Protein AF-A0A925GQI8-F1 (afdb_monomer_lite)

Structure (mmCIF, N/CA/C/O backbone):
data_AF-A0A925GQI8-F1
#
_entry.id   AF-A0A925GQI8-F1
#
loop_
_atom_site.group_PDB
_atom_site.id
_atom_site.type_symbol
_atom_site.label_atom_id
_atom_site.label_alt_id
_atom_site.label_comp_id
_atom_site.label_asym_id
_atom_site.label_entity_id
_atom_site.label_seq_id
_atom_site.pdbx_PDB_ins_code
_atom_site.Cartn_x
_atom_site.Cartn_y
_atom_site.Cartn_z
_atom_site.occupancy
_atom_site.B_iso_or_equiv
_atom_site.auth_seq_id
_atom_site.auth_comp_id
_atom_site.auth_asym_id
_atom_site.auth_atom_id
_atom_site.pdbx_PDB_model_num
ATOM 1 N N . MET A 1 1 ? -21.740 4.406 16.083 1.00 83.38 1 MET A N 1
ATOM 2 C CA . MET A 1 1 ? -21.095 4.526 17.408 1.00 83.38 1 MET A CA 1
ATOM 3 C C . MET A 1 1 ? -20.143 5.710 17.377 1.00 83.38 1 MET A C 1
ATOM 5 O O . MET A 1 1 ? -19.431 5.859 16.389 1.00 83.38 1 MET A O 1
ATOM 9 N N . LEU A 1 2 ? -20.173 6.549 18.413 1.00 87.56 2 LEU A N 1
ATOM 10 C CA . LEU A 1 2 ? -19.336 7.740 18.549 1.00 87.56 2 LEU A CA 1
ATOM 11 C C . LEU A 1 2 ? -18.569 7.649 19.869 1.00 87.56 2 LEU A C 1
ATOM 13 O O . LEU A 1 2 ? -19.190 7.452 20.911 1.00 87.56 2 LEU A O 1
ATOM 17 N N . PHE A 1 3 ? -17.252 7.814 19.810 1.00 85.88 3 PHE A N 1
ATOM 18 C CA . PHE A 1 3 ? -16.444 8.183 20.968 1.00 85.88 3 PHE A CA 1
ATOM 19 C C . PHE A 1 3 ? -15.958 9.610 20.754 1.00 85.88 3 PHE A C 1
ATOM 21 O O . PHE A 1 3 ? -15.424 9.924 19.688 1.00 85.88 3 PHE A O 1
ATOM 28 N N . ASP A 1 4 ? -16.166 10.457 21.752 1.00 91.75 4 ASP A N 1
ATOM 29 C CA . ASP A 1 4 ? -15.726 11.845 21.745 1.00 91.75 4 ASP A CA 1
ATOM 30 C C . ASP A 1 4 ? -14.926 12.110 23.016 1.00 91.75 4 ASP A C 1
ATOM 32 O O . ASP A 1 4 ? -15.410 11.845 24.119 1.00 91.75 4 ASP A O 1
ATOM 36 N N . SER A 1 5 ? -13.700 12.606 22.846 1.00 91.31 5 SER A N 1
ATOM 37 C CA . SER A 1 5 ? -12.832 13.046 23.938 1.00 91.31 5 SER A CA 1
ATOM 38 C C . SER A 1 5 ? -12.616 11.966 25.008 1.00 91.31 5 SER A C 1
ATOM 40 O O . SER A 1 5 ? -12.563 12.253 26.204 1.00 91.31 5 SER A O 1
ATOM 42 N N . ALA A 1 6 ? -12.507 10.703 24.578 1.00 89.44 6 ALA A N 1
ATOM 43 C CA . ALA A 1 6 ? -12.466 9.541 25.459 1.00 89.44 6 ALA A CA 1
ATOM 44 C C . ALA A 1 6 ? -11.201 8.696 25.257 1.00 89.44 6 ALA A C 1
ATOM 46 O O . ALA A 1 6 ? -10.782 8.425 24.132 1.00 89.44 6 ALA A O 1
ATOM 47 N N . ALA A 1 7 ? -10.634 8.204 26.359 1.00 93.12 7 ALA A N 1
ATOM 48 C CA . ALA A 1 7 ? -9.623 7.152 26.353 1.00 93.12 7 ALA A CA 1
ATOM 49 C C . ALA A 1 7 ? -10.237 5.878 26.943 1.00 93.12 7 ALA A C 1
ATOM 51 O O . ALA A 1 7 ? -10.510 5.810 28.141 1.00 93.12 7 ALA A O 1
ATOM 52 N N . VAL A 1 8 ? -10.487 4.881 26.097 1.00 93.69 8 VAL A N 1
ATOM 53 C CA . VAL A 1 8 ? -11.174 3.644 26.474 1.00 93.69 8 VAL A CA 1
ATOM 54 C C . VAL A 1 8 ? -10.265 2.452 26.220 1.00 93.69 8 VAL A C 1
ATOM 56 O O . VAL A 1 8 ? -9.826 2.215 25.095 1.00 93.69 8 VAL A O 1
ATOM 59 N N . ASN A 1 9 ? -10.013 1.682 27.277 1.00 95.50 9 ASN A N 1
ATOM 60 C CA . ASN A 1 9 ? -9.225 0.458 27.228 1.00 95.50 9 ASN A CA 1
ATOM 61 C C . ASN A 1 9 ? -10.121 -0.719 27.608 1.00 95.50 9 ASN A C 1
ATOM 63 O O . ASN A 1 9 ? -10.596 -0.808 28.740 1.00 95.50 9 ASN A O 1
ATOM 67 N N . PHE A 1 10 ? -10.354 -1.616 26.661 1.00 96.12 10 PHE A N 1
ATOM 68 C CA . PHE A 1 10 ? -11.130 -2.827 26.875 1.00 96.12 10 PHE A CA 1
ATOM 69 C C . PHE A 1 10 ? -10.210 -3.966 27.316 1.00 96.12 10 PHE A C 1
ATOM 71 O O . PHE A 1 10 ? -9.129 -4.154 26.761 1.00 96.12 10 PHE A O 1
ATOM 78 N N . SER A 1 11 ? -10.648 -4.750 28.303 1.00 95.88 11 SER A N 1
ATOM 79 C CA . SER A 1 11 ? -9.926 -5.946 28.761 1.00 95.88 11 SER A CA 1
ATOM 80 C C . SER A 1 11 ? -10.117 -7.152 27.836 1.00 95.88 11 SER A C 1
ATOM 82 O O . SER A 1 11 ? -9.293 -8.062 27.839 1.00 95.88 11 SER A O 1
ATOM 84 N N . GLY A 1 12 ? -11.189 -7.159 27.038 1.00 96.56 12 GLY A N 1
ATOM 85 C CA . GLY A 1 12 ? -11.525 -8.215 26.084 1.00 96.56 12 GLY A CA 1
ATOM 86 C C . GLY A 1 12 ? -11.674 -7.702 24.647 1.00 96.56 12 GLY A C 1
ATOM 87 O O . GLY A 1 12 ? -11.570 -6.496 24.411 1.00 96.56 12 GLY A O 1
ATOM 88 N N . PRO A 1 13 ? -11.911 -8.606 23.677 1.00 96.88 13 PRO A N 1
ATOM 89 C CA . PRO A 1 13 ? -12.117 -8.241 22.279 1.00 96.88 13 PRO A CA 1
ATOM 90 C C . PRO A 1 13 ? -13.266 -7.249 22.094 1.00 96.88 13 PRO A C 1
ATOM 92 O O . PRO A 1 13 ? -14.310 -7.364 22.736 1.00 96.88 13 PRO A O 1
ATOM 95 N N . VAL A 1 14 ? -13.093 -6.320 21.157 1.00 96.38 14 VAL A N 1
ATOM 96 C CA . VAL A 1 14 ? -14.133 -5.371 20.752 1.00 96.38 14 VAL A CA 1
ATOM 97 C C . VAL A 1 14 ? -14.587 -5.694 19.342 1.00 96.38 14 VAL A C 1
ATOM 99 O O . VAL A 1 14 ? -13.777 -5.790 18.420 1.00 96.38 14 VAL A O 1
ATOM 102 N N . ASN A 1 15 ? -15.901 -5.821 19.178 1.00 94.38 15 ASN A N 1
ATOM 103 C CA . ASN A 1 15 ? -16.545 -6.002 17.888 1.00 94.38 15 ASN A CA 1
ATOM 104 C C . ASN A 1 15 ? -17.626 -4.931 17.708 1.00 94.38 15 ASN A C 1
ATOM 106 O O . ASN A 1 15 ? -18.625 -4.915 18.426 1.00 94.38 15 ASN A O 1
ATOM 110 N N . ILE A 1 16 ? -17.402 -4.017 16.770 1.00 91.19 16 ILE A N 1
ATOM 111 C CA . ILE A 1 16 ? -18.326 -2.941 16.417 1.00 91.19 16 ILE A CA 1
ATOM 112 C C . ILE A 1 16 ? -19.040 -3.368 15.145 1.00 91.19 16 ILE A C 1
ATOM 114 O O . ILE A 1 16 ? -18.407 -3.468 14.099 1.00 91.19 16 ILE A O 1
ATOM 118 N N . GLN A 1 17 ? -20.349 -3.607 15.229 1.00 91.06 17 GLN A N 1
ATOM 119 C CA . GLN A 1 17 ? -21.132 -4.102 14.098 1.00 91.06 17 GLN A CA 1
ATOM 120 C C . GLN A 1 17 ? -22.287 -3.171 13.740 1.00 91.06 17 GLN A C 1
ATOM 122 O O . GLN A 1 17 ? -22.971 -2.640 14.616 1.00 91.06 17 GLN A O 1
ATOM 127 N N . SER A 1 18 ? -22.540 -2.999 12.443 1.00 86.19 18 SER A N 1
ATOM 128 C CA . SER A 1 18 ? -23.729 -2.310 11.937 1.00 86.19 18 SER A CA 1
ATOM 129 C C . SER A 1 18 ? -24.169 -2.874 10.586 1.00 86.19 18 SER A C 1
ATOM 131 O O . SER A 1 18 ? -23.341 -3.297 9.785 1.00 86.19 18 SER A O 1
ATOM 133 N N . ARG A 1 19 ? -25.485 -2.888 10.327 1.00 72.62 19 ARG A N 1
ATOM 134 C CA . ARG A 1 19 ? -26.080 -3.561 9.156 1.00 72.62 19 ARG A CA 1
ATOM 135 C C . ARG A 1 19 ? -26.417 -2.639 7.975 1.00 72.62 19 ARG A C 1
ATOM 137 O O . ARG A 1 19 ? -26.424 -3.116 6.849 1.00 72.62 19 ARG A O 1
ATOM 144 N N . ALA A 1 20 ? -26.698 -1.352 8.189 1.00 76.94 20 ALA A N 1
ATOM 145 C CA . ALA A 1 20 ? -27.009 -0.391 7.121 1.00 76.94 20 ALA A CA 1
ATOM 146 C C . ALA A 1 20 ? -26.647 1.032 7.563 1.00 76.94 20 ALA A C 1
ATOM 148 O O . ALA A 1 20 ? -26.994 1.411 8.682 1.00 76.94 20 ALA A O 1
ATOM 149 N N . ARG A 1 21 ? -25.967 1.806 6.699 1.00 80.62 21 ARG A N 1
ATOM 150 C CA . ARG A 1 21 ? -25.531 3.193 6.970 1.00 80.62 21 ARG A CA 1
ATOM 151 C C . ARG A 1 21 ? -24.809 3.351 8.312 1.00 80.62 21 ARG A C 1
ATOM 153 O O . ARG A 1 21 ? -25.016 4.313 9.052 1.00 80.62 21 ARG A O 1
ATOM 160 N N . GLY A 1 22 ? -24.008 2.348 8.664 1.00 83.06 22 GLY A N 1
ATOM 161 C CA . GLY A 1 22 ? -23.292 2.324 9.926 1.00 83.06 22 GLY A CA 1
ATOM 162 C C . GLY A 1 22 ? -22.196 3.376 9.927 1.00 83.06 22 GLY A C 1
ATOM 163 O O . GLY A 1 22 ? -21.349 3.375 9.042 1.00 83.06 22 GLY A O 1
ATOM 164 N N . ALA A 1 23 ? -22.187 4.242 10.935 1.00 90.06 23 ALA A N 1
ATOM 165 C CA . ALA A 1 23 ? -21.082 5.162 11.165 1.00 90.06 23 ALA A CA 1
ATOM 166 C C . ALA A 1 23 ? -20.312 4.766 12.428 1.00 90.06 23 ALA A C 1
ATOM 168 O O . ALA A 1 23 ? -20.906 4.581 13.499 1.00 90.06 23 ALA A O 1
ATOM 169 N N . PHE A 1 24 ? -18.991 4.679 12.321 1.00 92.88 24 PHE A N 1
ATOM 170 C CA . PHE A 1 24 ? -18.080 4.566 13.451 1.00 92.88 24 PHE A CA 1
ATOM 171 C C . PHE A 1 24 ? -17.133 5.763 13.463 1.00 92.88 24 PHE A C 1
ATOM 173 O O . PHE A 1 24 ? -16.302 5.927 12.571 1.00 92.88 24 PHE A O 1
ATOM 180 N N . LYS A 1 25 ? -17.291 6.625 14.469 1.00 94.62 25 LYS A N 1
ATOM 181 C CA . LYS A 1 25 ? -16.548 7.880 14.568 1.00 94.62 25 LYS A CA 1
ATOM 182 C C . LYS A 1 25 ? -15.763 7.917 15.869 1.00 94.62 25 LYS A C 1
ATOM 184 O O . LYS A 1 25 ? -16.326 7.684 16.940 1.00 94.62 25 LYS A O 1
ATOM 189 N N . LEU A 1 26 ? -14.477 8.222 15.756 1.00 94.50 26 LEU A N 1
ATOM 190 C CA . LEU A 1 26 ? -13.609 8.556 16.875 1.00 94.50 26 LEU A CA 1
ATOM 191 C C . LEU A 1 26 ? -13.200 10.016 16.714 1.00 94.50 26 LEU A C 1
ATOM 193 O O . LEU A 1 26 ? -12.587 10.383 15.711 1.00 94.50 26 LEU A O 1
ATOM 197 N N . LEU A 1 27 ? -13.582 10.839 17.683 1.00 95.00 27 LEU A N 1
ATOM 198 C CA . LEU A 1 27 ? -13.242 12.253 17.738 1.00 95.00 27 LEU A CA 1
ATOM 199 C C . LEU A 1 27 ? -12.394 12.461 18.985 1.00 95.00 27 LEU A C 1
ATOM 201 O O . LEU A 1 27 ? -12.862 12.186 20.090 1.00 95.00 27 LEU A O 1
ATOM 205 N N . LYS A 1 28 ? -11.137 12.884 18.826 1.00 95.06 28 LYS A N 1
ATOM 206 C CA . LYS A 1 28 ? -10.224 13.143 19.952 1.00 95.06 28 LYS A CA 1
ATOM 207 C C . LYS A 1 28 ? -10.197 11.993 20.954 1.00 95.06 28 LYS A C 1
ATOM 209 O O . LYS A 1 28 ? -10.304 12.189 22.157 1.00 95.06 28 LYS A O 1
ATOM 214 N N . SER A 1 29 ? -10.147 10.771 20.440 1.00 95.88 29 SER A N 1
ATOM 215 C CA . SER A 1 29 ? -10.334 9.563 21.242 1.00 95.88 29 SER A CA 1
ATOM 216 C C . SER A 1 29 ? -9.252 8.521 20.999 1.00 95.88 29 SER A C 1
ATOM 218 O O . SER A 1 29 ? -8.805 8.330 19.865 1.00 95.88 29 SER A O 1
ATOM 220 N N . LEU A 1 30 ? -8.899 7.804 22.064 1.00 95.69 30 LEU A N 1
ATOM 221 C CA . LEU A 1 30 ? -8.071 6.605 22.053 1.00 95.69 30 LEU A CA 1
ATOM 222 C C . LEU A 1 30 ? -8.946 5.402 22.406 1.00 95.69 30 LEU A C 1
ATOM 224 O O . LEU A 1 30 ? -9.507 5.342 23.496 1.00 95.69 30 LEU A O 1
ATOM 228 N N . VAL A 1 31 ? -9.019 4.423 21.510 1.00 96.25 31 VAL A N 1
ATOM 229 C CA . VAL A 1 31 ? -9.674 3.139 21.775 1.00 96.25 31 VAL A CA 1
ATOM 230 C C . VAL A 1 31 ? -8.643 2.028 21.661 1.00 96.25 31 VAL A C 1
ATOM 232 O O . VAL A 1 31 ? -7.977 1.897 20.632 1.00 96.25 31 VAL A O 1
ATOM 235 N N . SER A 1 32 ? -8.512 1.215 22.709 1.00 96.81 32 SER A N 1
ATOM 236 C CA . SER A 1 32 ? -7.644 0.041 22.694 1.00 96.81 32 SER A CA 1
ATOM 237 C C . SER A 1 32 ? -8.347 -1.214 23.204 1.00 96.81 32 SER A C 1
ATOM 239 O O . SER A 1 32 ? -9.135 -1.162 24.146 1.00 96.81 32 SER A O 1
ATOM 241 N N . ALA A 1 33 ? -8.063 -2.347 22.568 1.00 97.56 33 ALA A N 1
ATOM 242 C CA . ALA A 1 33 ? -8.507 -3.672 22.993 1.00 97.56 33 ALA A CA 1
ATOM 243 C C . ALA A 1 33 ? -7.478 -4.728 22.551 1.00 97.56 33 ALA A C 1
ATOM 245 O O . ALA A 1 33 ? -6.697 -4.451 21.639 1.00 97.56 33 ALA A O 1
ATOM 246 N N . PRO A 1 34 ? -7.469 -5.949 23.118 1.00 97.75 34 PRO A N 1
ATOM 247 C CA . PRO A 1 34 ? -6.626 -7.044 22.632 1.00 97.75 34 PRO A CA 1
ATOM 248 C C . PRO A 1 34 ? -6.808 -7.317 21.134 1.00 97.75 34 PRO A C 1
ATOM 250 O O . PRO A 1 34 ? -5.825 -7.457 20.407 1.00 97.75 34 PRO A O 1
ATOM 253 N N . VAL A 1 35 ? -8.063 -7.328 20.678 1.00 97.69 35 VAL A N 1
ATOM 254 C CA . VAL A 1 35 ? -8.478 -7.503 19.281 1.00 97.69 35 VAL A CA 1
ATOM 255 C C . VAL A 1 35 ? -9.578 -6.493 18.983 1.00 97.69 35 VAL A C 1
ATOM 257 O O . VAL A 1 35 ? -10.495 -6.330 19.792 1.00 97.69 35 VAL A O 1
ATOM 260 N N . CYS A 1 36 ? -9.508 -5.856 17.817 1.00 97.31 36 CYS A N 1
ATOM 261 C CA . CYS A 1 36 ? -10.490 -4.875 17.371 1.00 97.31 36 CYS A CA 1
ATOM 262 C C . CYS A 1 36 ? -11.064 -5.300 16.019 1.00 97.31 36 CYS A C 1
ATOM 264 O O . CYS A 1 36 ? -10.328 -5.470 15.049 1.00 97.31 36 CYS A O 1
ATOM 266 N N . THR A 1 37 ? -12.383 -5.446 15.944 1.00 96.50 37 THR A N 1
ATOM 267 C CA . THR A 1 37 ? -13.106 -5.670 14.688 1.00 96.50 37 THR A CA 1
ATOM 268 C C . THR A 1 37 ? -14.149 -4.578 14.501 1.00 96.50 37 THR A C 1
ATOM 270 O O . THR A 1 37 ? -14.924 -4.292 15.412 1.00 96.50 37 THR A O 1
ATOM 273 N N . VAL A 1 38 ? -14.166 -3.968 13.321 1.00 95.06 38 VAL A N 1
ATOM 274 C CA . VAL A 1 38 ? -15.184 -3.013 12.882 1.00 95.06 38 VAL A CA 1
ATOM 275 C C . VAL A 1 38 ? -15.826 -3.585 11.624 1.00 95.06 38 VAL A C 1
ATOM 277 O O . VAL A 1 38 ? -15.195 -3.619 10.575 1.00 95.06 38 VAL A O 1
ATOM 280 N N . ASP A 1 39 ? -17.061 -4.061 11.730 1.00 94.06 39 ASP A N 1
ATOM 281 C CA . ASP A 1 39 ? -17.824 -4.648 10.629 1.00 94.06 39 ASP A CA 1
ATOM 282 C C . ASP A 1 39 ? -19.068 -3.792 10.338 1.00 94.06 39 ASP A C 1
ATOM 284 O O . ASP A 1 39 ? -20.083 -3.843 11.035 1.00 94.06 39 ASP A O 1
ATOM 288 N N . LEU A 1 40 ? -18.969 -2.960 9.306 1.00 92.12 40 LEU A N 1
ATOM 289 C CA . LEU A 1 40 ? -20.024 -2.075 8.824 1.00 92.12 40 LEU A CA 1
ATOM 290 C C . LEU A 1 40 ? -20.415 -2.489 7.398 1.00 92.12 40 LEU A C 1
ATOM 292 O O . LEU A 1 40 ? -20.316 -1.701 6.463 1.00 92.12 40 LEU A O 1
ATOM 296 N N . ARG A 1 41 ? -20.836 -3.741 7.191 1.00 82.75 41 ARG A N 1
ATOM 297 C CA . ARG A 1 41 ? -21.207 -4.287 5.861 1.00 82.75 41 ARG A CA 1
ATOM 298 C C . ARG A 1 41 ? -22.487 -3.711 5.228 1.00 82.75 41 ARG A C 1
ATOM 300 O O . ARG A 1 41 ? -23.019 -4.277 4.279 1.00 82.75 41 ARG A O 1
ATOM 307 N N . GLY A 1 42 ? -22.984 -2.581 5.718 1.00 80.38 42 GLY A N 1
ATOM 308 C CA . GLY A 1 42 ? -24.131 -1.882 5.145 1.00 80.38 42 GLY A CA 1
ATOM 309 C C . GLY A 1 42 ? -23.761 -0.906 4.029 1.00 80.38 42 GLY A C 1
ATOM 310 O O . GLY A 1 42 ? -22.651 -0.374 4.020 1.00 80.38 42 GLY A O 1
ATOM 311 N N . ALA A 1 43 ? -24.716 -0.599 3.146 1.00 84.69 43 ALA A N 1
ATOM 312 C CA . ALA A 1 43 ? -24.565 0.488 2.178 1.00 84.69 43 ALA A CA 1
ATOM 313 C C . ALA A 1 43 ? -24.400 1.843 2.893 1.00 84.69 43 ALA A C 1
ATOM 315 O O . ALA A 1 43 ? -25.115 2.113 3.869 1.00 84.69 43 ALA A O 1
ATOM 316 N N . GLY A 1 44 ? -23.489 2.688 2.406 1.00 86.31 44 GLY A N 1
ATOM 317 C CA . GLY A 1 44 ? -23.254 4.037 2.933 1.00 86.31 44 GLY A CA 1
ATOM 318 C C . GLY A 1 44 ? -22.549 4.054 4.290 1.00 86.31 44 GLY A C 1
ATOM 319 O O . GLY A 1 44 ? -22.903 4.857 5.153 1.00 86.31 44 GLY A O 1
ATOM 320 N N . SER A 1 45 ? -21.629 3.119 4.525 1.00 90.69 45 SER A N 1
ATOM 321 C CA . SER A 1 45 ? -20.921 3.017 5.805 1.00 90.69 45 SER A CA 1
ATOM 322 C C . SER A 1 45 ? -19.771 4.016 5.914 1.00 90.69 45 SER A C 1
ATOM 324 O O . SER A 1 45 ? -19.051 4.263 4.952 1.00 90.69 45 SER A O 1
ATOM 326 N N . GLU A 1 46 ? -19.574 4.577 7.103 1.00 92.75 46 GLU A N 1
ATOM 327 C CA . GLU A 1 46 ? -18.591 5.633 7.348 1.00 92.75 46 GLU A CA 1
ATOM 328 C C . GLU A 1 46 ? -17.687 5.276 8.531 1.00 92.75 46 GLU A C 1
ATOM 330 O O . GLU A 1 46 ? -18.161 4.978 9.630 1.00 92.75 46 GLU A O 1
ATOM 335 N N . ILE A 1 47 ? -16.378 5.378 8.324 1.00 93.44 47 ILE A N 1
ATOM 336 C CA . ILE A 1 47 ? -15.383 5.445 9.391 1.00 93.44 47 ILE A CA 1
ATOM 337 C C . ILE A 1 47 ? -14.693 6.800 9.330 1.00 93.44 47 ILE A C 1
ATOM 339 O O . ILE A 1 47 ? -14.188 7.196 8.280 1.00 93.44 47 ILE A O 1
ATOM 343 N N . LEU A 1 48 ? -14.649 7.481 10.473 1.00 94.50 48 LEU A N 1
ATOM 344 C CA . LEU A 1 48 ? -13.955 8.754 10.629 1.00 94.50 48 LEU A CA 1
ATOM 345 C C . LEU A 1 48 ? -13.129 8.755 11.910 1.00 94.50 48 LEU A C 1
ATOM 347 O O . LEU A 1 48 ? -13.691 8.659 13.004 1.00 94.50 48 LEU A O 1
ATOM 351 N N . PHE A 1 49 ? -11.819 8.949 11.776 1.00 94.12 49 PHE A N 1
ATOM 352 C CA . PHE A 1 49 ? -10.908 9.208 12.889 1.00 94.12 49 PHE A CA 1
ATOM 353 C C . PHE A 1 49 ? -10.363 10.633 12.792 1.00 94.12 49 PHE A C 1
ATOM 355 O O . PHE A 1 49 ? -9.497 10.942 11.967 1.00 94.12 49 PHE A O 1
ATOM 362 N N . ALA A 1 50 ? -10.869 11.505 13.659 1.00 92.62 50 ALA A N 1
ATOM 363 C CA . ALA A 1 50 ? -10.418 12.881 13.783 1.00 92.62 50 ALA A CA 1
ATOM 364 C C . ALA A 1 50 ? -9.610 13.028 15.074 1.00 92.62 50 ALA A C 1
ATOM 366 O O . ALA A 1 50 ? -10.181 12.998 16.160 1.00 92.62 50 ALA A O 1
ATOM 367 N N . GLU A 1 51 ? -8.289 13.191 14.949 1.00 93.81 51 GLU A N 1
ATOM 368 C CA . GLU A 1 51 ? -7.373 13.275 16.099 1.00 93.81 51 GLU A CA 1
ATOM 369 C C . GLU A 1 51 ? -7.509 12.053 17.020 1.00 93.81 51 GLU A C 1
ATOM 371 O O . GLU A 1 51 ? -7.730 12.161 18.221 1.00 93.81 51 GLU A O 1
ATOM 376 N N . SER A 1 52 ? -7.443 10.862 16.432 1.00 96.00 52 SER A N 1
ATOM 377 C CA . SER A 1 52 ? -7.830 9.626 17.099 1.00 96.00 52 SER A CA 1
ATOM 378 C C . SER A 1 52 ? -6.873 8.475 16.841 1.00 96.00 52 SER A C 1
ATOM 380 O O . SER A 1 52 ? -6.162 8.439 15.838 1.00 96.00 52 SER A O 1
ATOM 382 N N . THR A 1 53 ? -6.890 7.513 17.762 1.00 96.38 53 THR A N 1
ATOM 383 C CA . THR A 1 53 ? -6.123 6.272 17.661 1.00 96.38 53 THR A CA 1
ATOM 384 C C . THR A 1 53 ? -7.016 5.077 17.962 1.00 96.38 53 THR A C 1
ATOM 386 O O . THR A 1 53 ? -7.676 5.033 19.001 1.00 96.38 53 THR A O 1
ATOM 389 N N . LEU A 1 54 ? -6.977 4.075 17.085 1.00 96.69 54 LEU A N 1
ATOM 390 C CA . LEU A 1 54 ? -7.546 2.752 17.328 1.00 96.69 54 LEU A CA 1
ATOM 391 C C . LEU A 1 54 ? -6.422 1.711 17.365 1.00 96.69 54 LEU A C 1
ATOM 393 O O . LEU A 1 54 ? -5.621 1.604 16.433 1.00 96.69 54 LEU A O 1
ATOM 397 N N . ARG A 1 55 ? -6.358 0.943 18.456 1.00 96.94 55 ARG A N 1
ATOM 398 C CA . ARG A 1 55 ? -5.266 0.002 18.726 1.00 96.94 55 ARG A CA 1
ATOM 399 C C . ARG A 1 55 ? -5.770 -1.403 19.052 1.00 96.94 55 ARG A C 1
ATOM 401 O O . ARG A 1 55 ? -6.560 -1.570 19.976 1.00 96.94 55 ARG A O 1
ATOM 408 N N . ALA A 1 56 ? -5.231 -2.403 18.359 1.00 97.69 56 ALA A N 1
ATOM 409 C CA . ALA A 1 56 ? -5.286 -3.807 18.758 1.00 97.69 56 ALA A CA 1
ATOM 410 C C . ALA A 1 56 ? -3.966 -4.190 19.452 1.00 97.69 56 ALA A C 1
ATOM 412 O O . ALA A 1 56 ? -2.905 -4.159 18.828 1.00 97.69 56 ALA A O 1
ATOM 413 N N . THR A 1 57 ? -4.005 -4.496 20.751 1.00 97.25 57 THR A N 1
ATOM 414 C CA . THR A 1 57 ? -2.798 -4.646 21.587 1.00 97.25 57 THR A CA 1
ATOM 415 C C . THR A 1 57 ? -2.185 -6.044 21.562 1.00 97.25 57 THR A C 1
ATOM 417 O O . THR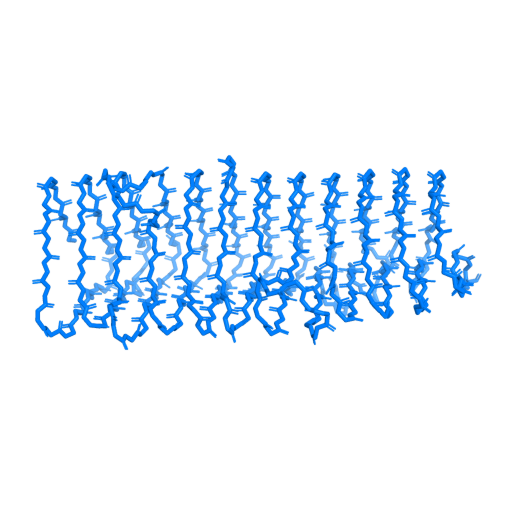 A 1 57 ? -0.989 -6.169 21.821 1.00 97.25 57 THR A O 1
ATOM 420 N N . ALA A 1 58 ? -2.950 -7.084 21.224 1.00 95.44 58 ALA A N 1
ATOM 421 C CA . ALA A 1 58 ? -2.484 -8.476 21.259 1.00 95.44 58 ALA A CA 1
ATOM 422 C C . ALA A 1 58 ? -2.789 -9.276 19.982 1.00 95.44 58 ALA A C 1
ATOM 424 O O . ALA A 1 58 ? -2.269 -10.374 19.814 1.00 95.44 58 ALA A O 1
ATOM 425 N N . GLY A 1 59 ? -3.614 -8.746 19.080 1.00 96.06 59 GLY A N 1
ATOM 426 C CA . GLY A 1 59 ? -4.027 -9.440 17.866 1.00 96.06 59 GLY A CA 1
ATOM 427 C C . GLY A 1 59 ? -4.357 -8.483 16.722 1.00 96.06 59 GLY A C 1
ATOM 428 O O . GLY A 1 59 ? -3.768 -7.397 16.640 1.00 96.06 59 GLY A O 1
ATOM 429 N N . PRO A 1 60 ? -5.253 -8.886 15.805 1.00 97.56 60 PRO A N 1
ATOM 430 C CA . PRO A 1 60 ? -5.506 -8.122 14.598 1.00 97.56 60 PRO A CA 1
ATOM 431 C C . PRO A 1 60 ? -6.414 -6.913 14.837 1.00 97.56 60 PRO A C 1
ATOM 433 O O . PRO A 1 60 ? -7.240 -6.878 15.756 1.00 97.56 60 PRO A O 1
ATOM 436 N N . LEU A 1 61 ? -6.281 -5.945 13.931 1.00 98.19 61 LEU A N 1
ATOM 437 C CA . LEU A 1 61 ? -7.272 -4.908 13.682 1.00 98.19 61 LEU A CA 1
ATOM 438 C C . LEU A 1 61 ? -7.921 -5.183 12.323 1.00 98.19 61 LEU A C 1
ATOM 440 O O . LEU A 1 61 ? -7.255 -5.105 11.289 1.00 98.19 61 LEU A O 1
ATOM 444 N N . ALA A 1 62 ? -9.210 -5.502 12.323 1.00 97.19 62 ALA A N 1
ATOM 445 C CA . ALA A 1 62 ? -9.960 -5.789 11.108 1.00 97.19 62 ALA A CA 1
ATOM 446 C C . ALA A 1 62 ? -11.066 -4.758 10.892 1.00 97.19 62 ALA A C 1
ATOM 448 O O . ALA A 1 62 ? -11.870 -4.496 11.785 1.00 97.19 62 ALA A O 1
ATOM 449 N N . VAL A 1 63 ? -11.112 -4.195 9.691 1.00 95.62 63 VAL A N 1
ATOM 450 C CA . VAL A 1 63 ? -12.147 -3.271 9.237 1.00 95.62 63 VAL A CA 1
ATOM 451 C C . VAL A 1 63 ? -12.796 -3.871 7.996 1.00 95.62 63 VAL A C 1
ATOM 453 O O . VAL A 1 63 ? -12.129 -4.078 6.988 1.00 95.62 63 VAL A O 1
ATOM 456 N N . ALA A 1 64 ? -14.091 -4.148 8.063 1.00 94.06 64 ALA A N 1
ATOM 457 C CA . ALA A 1 64 ? -14.902 -4.592 6.940 1.00 94.06 64 ALA A CA 1
ATOM 458 C C . ALA A 1 64 ? -16.005 -3.565 6.693 1.00 94.06 64 ALA A C 1
ATOM 460 O O . ALA A 1 64 ? -16.790 -3.254 7.587 1.00 94.06 64 ALA A O 1
ATOM 461 N N . LEU A 1 65 ? -16.056 -3.031 5.481 1.00 92.62 65 LEU A N 1
ATOM 462 C CA . LEU A 1 65 ? -17.011 -2.019 5.058 1.00 92.62 65 LEU A CA 1
ATOM 463 C C . LEU A 1 65 ? -17.872 -2.566 3.920 1.00 92.62 65 LEU A C 1
ATOM 465 O O . LEU A 1 65 ? -17.396 -3.333 3.084 1.00 92.62 65 LEU A O 1
ATOM 469 N N . GLY A 1 66 ? -19.145 -2.183 3.909 1.00 89.50 66 GLY A N 1
ATOM 470 C CA . GLY A 1 66 ? -20.081 -2.531 2.844 1.00 89.50 66 GLY A CA 1
ATOM 471 C C . GLY A 1 66 ? -19.866 -1.708 1.576 1.00 89.50 66 GLY A C 1
ATOM 472 O O . GLY A 1 66 ? -18.787 -1.170 1.323 1.00 89.50 66 GLY A O 1
ATOM 473 N N . ASP A 1 67 ? -20.925 -1.602 0.782 1.00 90.19 67 ASP A N 1
ATOM 474 C CA . ASP A 1 67 ? -20.933 -0.788 -0.430 1.00 90.19 67 ASP A CA 1
ATOM 475 C C . ASP A 1 67 ? -21.001 0.709 -0.104 1.00 90.19 67 ASP A C 1
ATOM 477 O O . ASP A 1 67 ? -21.571 1.115 0.911 1.00 90.19 67 ASP A O 1
ATOM 481 N N . GLU A 1 68 ? -20.466 1.548 -0.995 1.00 91.31 68 GLU A N 1
ATOM 482 C CA . GLU A 1 68 ? -20.515 3.015 -0.860 1.00 91.31 68 GLU A CA 1
ATOM 483 C C . GLU A 1 68 ? -19.894 3.501 0.453 1.00 91.31 68 GLU A C 1
ATOM 485 O O . GLU A 1 68 ? -20.420 4.369 1.148 1.00 91.31 68 GLU A O 1
ATOM 490 N N . ALA A 1 69 ? -18.764 2.895 0.801 1.00 91.94 69 ALA A N 1
ATOM 491 C CA . ALA A 1 69 ? -18.080 3.118 2.051 1.00 91.94 69 ALA A CA 1
ATOM 492 C C . ALA A 1 69 ? -17.091 4.285 1.992 1.00 91.94 69 ALA A C 1
ATOM 494 O O . ALA A 1 69 ? -16.384 4.497 1.002 1.00 91.94 69 ALA A O 1
ATOM 495 N N . LYS A 1 70 ? -16.994 4.994 3.116 1.00 93.81 70 LYS A N 1
ATOM 496 C CA . LYS A 1 70 ? -16.056 6.089 3.345 1.00 93.81 70 LYS A CA 1
ATOM 497 C C . LYS A 1 70 ? -15.151 5.778 4.537 1.00 93.81 70 LYS A C 1
ATOM 499 O O . LYS A 1 70 ? -15.640 5.379 5.593 1.00 93.81 70 LYS A O 1
ATOM 504 N N . PHE A 1 71 ? -13.846 5.979 4.382 1.00 94.50 71 PHE A N 1
ATOM 505 C CA . PHE A 1 71 ? -12.843 5.707 5.415 1.00 94.50 71 PHE A CA 1
ATOM 506 C C . PHE A 1 71 ? -11.823 6.846 5.510 1.00 94.50 71 PHE A C 1
ATOM 508 O O . PHE A 1 71 ? -10.932 6.970 4.673 1.00 94.50 71 PHE A O 1
ATOM 515 N N . GLU A 1 72 ? -11.942 7.692 6.528 1.00 95.69 72 GLU A N 1
ATOM 516 C CA . GLU A 1 72 ? -11.079 8.864 6.696 1.00 95.69 72 GLU A CA 1
ATOM 517 C C . GLU A 1 72 ? -10.304 8.839 8.007 1.00 95.69 72 GLU A C 1
ATOM 519 O O . GLU A 1 72 ? -10.861 8.620 9.086 1.00 95.69 72 GLU A O 1
ATOM 524 N N . ILE A 1 73 ? -9.008 9.129 7.905 1.00 93.69 73 ILE A N 1
ATOM 525 C CA . ILE A 1 73 ? -8.101 9.269 9.039 1.00 93.69 73 ILE A CA 1
ATOM 526 C C . ILE A 1 73 ? -7.323 10.566 8.871 1.00 93.69 73 ILE A C 1
ATOM 528 O O . ILE A 1 73 ? -6.518 10.702 7.952 1.00 93.69 73 ILE A O 1
ATOM 532 N N . GLY A 1 74 ? -7.580 11.520 9.764 1.00 87.81 74 GLY A N 1
ATOM 533 C CA . GLY A 1 74 ? -7.024 12.866 9.640 1.00 87.81 74 GLY A CA 1
ATOM 534 C C . GLY A 1 74 ? -5.833 13.151 10.547 1.00 87.81 74 GLY A C 1
ATOM 535 O O . GLY A 1 74 ? -4.861 13.745 10.114 1.00 87.81 74 GLY A O 1
ATOM 536 N N . LYS A 1 75 ? -5.918 12.811 11.835 1.00 89.31 75 LYS A N 1
ATOM 537 C CA . LYS A 1 75 ? -4.868 13.122 12.819 1.00 89.31 75 LYS A CA 1
ATOM 538 C C . LYS A 1 75 ? -4.788 12.027 13.866 1.00 89.31 75 LYS A C 1
ATOM 540 O O . LYS A 1 75 ? -5.794 11.383 14.159 1.00 89.31 75 LYS A O 1
ATOM 545 N N . VAL A 1 76 ? -3.608 11.865 14.447 1.00 90.19 76 VAL A N 1
ATOM 546 C CA . VAL A 1 76 ? -3.351 10.939 15.555 1.00 90.19 76 VAL A CA 1
ATOM 547 C C . VAL A 1 76 ? -3.821 11.558 16.878 1.00 90.19 76 VAL A C 1
ATOM 549 O O . VAL A 1 76 ? -3.783 12.779 17.032 1.00 90.19 76 VAL A O 1
ATOM 552 N N . PHE A 1 77 ? -4.264 10.733 17.831 1.00 90.69 77 PHE A N 1
ATOM 553 C CA . PHE A 1 77 ? -4.584 11.198 19.183 1.00 90.69 77 PHE A CA 1
ATOM 554 C C . PHE A 1 77 ? -3.328 11.721 19.896 1.00 90.69 77 PHE A C 1
ATOM 556 O O . PHE A 1 77 ? -2.245 11.146 19.759 1.00 90.69 77 PHE A O 1
ATOM 563 N N . SER A 1 78 ? -3.465 12.790 20.683 1.00 89.69 78 SER A N 1
ATOM 564 C CA . SER A 1 78 ? -2.333 13.407 21.385 1.00 89.69 78 SER A CA 1
ATOM 565 C C . SER A 1 78 ? -1.526 12.391 22.209 1.00 89.69 78 SER A C 1
ATOM 567 O O . SER A 1 78 ? -2.074 11.526 22.897 1.00 89.69 78 SER A O 1
ATOM 569 N N . GLY A 1 79 ? -0.197 12.473 22.107 1.00 88.75 79 GLY A N 1
ATOM 570 C CA . GLY A 1 79 ? 0.733 11.555 22.772 1.00 88.75 79 GLY A CA 1
ATOM 571 C C . GLY A 1 79 ? 0.819 10.151 22.158 1.00 88.75 79 GLY A C 1
ATOM 572 O O . GLY A 1 79 ? 1.544 9.313 22.689 1.00 88.75 79 GLY A O 1
ATOM 573 N N . GLN A 1 80 ? 0.112 9.871 21.058 1.00 93.50 80 GLN A N 1
ATOM 574 C CA . GLN A 1 80 ? 0.244 8.622 20.304 1.00 93.50 80 GLN A CA 1
ATOM 575 C C . GLN A 1 80 ? 1.056 8.827 19.025 1.00 93.50 80 GLN A C 1
ATOM 577 O O . GLN A 1 80 ? 1.125 9.920 18.470 1.00 93.50 80 GLN A O 1
ATOM 582 N N . THR A 1 81 ? 1.676 7.747 18.551 1.00 92.31 81 THR A N 1
ATOM 583 C CA . THR A 1 81 ? 2.446 7.750 17.297 1.00 92.31 81 THR A CA 1
ATOM 584 C C . THR A 1 81 ? 1.604 7.318 16.106 1.00 92.31 81 THR A C 1
ATOM 586 O O . THR A 1 81 ? 1.759 7.872 15.023 1.00 92.31 81 THR A O 1
ATOM 589 N N . ASP A 1 82 ? 0.724 6.334 16.300 1.00 95.81 82 ASP A N 1
ATOM 590 C CA . ASP A 1 82 ? -0.045 5.710 15.227 1.00 95.81 82 ASP A CA 1
ATOM 591 C C . ASP A 1 82 ? -1.537 6.063 15.351 1.00 95.81 82 ASP A C 1
ATOM 593 O O . ASP A 1 82 ? -2.108 6.004 16.444 1.00 95.81 82 ASP A O 1
ATOM 597 N N . ALA A 1 83 ? -2.189 6.375 14.228 1.00 95.81 83 ALA A N 1
ATOM 598 C CA . ALA A 1 83 ? -3.649 6.489 14.161 1.00 95.81 83 ALA A CA 1
ATOM 599 C C . ALA A 1 83 ? -4.306 5.103 14.153 1.00 95.81 83 ALA A C 1
ATOM 601 O O . ALA A 1 83 ? -5.362 4.893 14.750 1.00 95.81 83 ALA A O 1
ATOM 602 N N . LEU A 1 84 ? -3.646 4.135 13.514 1.00 96.94 84 LEU A N 1
ATOM 603 C CA . LEU A 1 84 ? -4.025 2.731 13.552 1.00 96.94 84 LEU A CA 1
ATOM 604 C C . LEU A 1 84 ? -2.829 1.866 13.901 1.00 96.94 84 LEU A C 1
ATOM 606 O O . LEU A 1 84 ? -1.770 2.003 13.292 1.00 96.94 84 LEU A O 1
ATOM 610 N N . SER A 1 85 ? -3.007 0.957 14.855 1.00 97.31 85 SER A N 1
ATOM 611 C CA . SER A 1 85 ? -1.930 0.072 15.294 1.00 97.31 85 SER A CA 1
ATOM 612 C C . SER A 1 85 ? -2.464 -1.316 15.623 1.00 97.31 85 SER A C 1
ATOM 614 O O . SER A 1 85 ? -3.415 -1.449 16.393 1.00 97.31 85 SER A O 1
ATOM 616 N N . ALA A 1 86 ? -1.847 -2.345 15.055 1.00 97.69 86 ALA A N 1
ATOM 617 C CA . ALA A 1 86 ? -2.101 -3.741 15.379 1.00 97.69 86 ALA A CA 1
ATOM 618 C C . ALA A 1 86 ? -0.785 -4.476 15.647 1.00 97.69 86 ALA A C 1
ATOM 620 O O . ALA A 1 86 ? 0.169 -4.375 14.867 1.00 97.69 86 ALA A O 1
ATOM 621 N N . THR A 1 87 ? -0.754 -5.241 16.740 1.00 95.25 87 THR A N 1
ATOM 622 C CA . THR A 1 87 ? 0.380 -6.115 17.084 1.00 95.25 87 THR A CA 1
ATOM 623 C C . THR A 1 87 ? 0.519 -7.295 16.117 1.00 95.25 87 THR A C 1
ATOM 625 O O . THR A 1 87 ? 1.624 -7.798 15.932 1.00 95.25 87 THR A O 1
ATOM 628 N N . ASP A 1 88 ? -0.575 -7.710 15.473 1.00 96.56 88 ASP A N 1
ATOM 629 C CA . ASP A 1 88 ? -0.579 -8.704 14.393 1.00 96.56 88 ASP A CA 1
ATOM 630 C C . ASP A 1 88 ? -0.823 -8.020 13.032 1.00 96.56 88 ASP A C 1
ATOM 632 O O . ASP A 1 88 ? -0.008 -7.197 12.602 1.00 96.56 88 ASP A O 1
ATOM 636 N N . LYS A 1 89 ? -1.931 -8.326 12.345 1.00 96.88 89 LYS A N 1
ATOM 637 C CA . LYS A 1 89 ? -2.277 -7.754 11.039 1.00 96.88 89 LYS A CA 1
ATOM 638 C C . LYS A 1 89 ? -3.283 -6.618 11.163 1.00 96.88 89 LYS A C 1
ATOM 640 O O . LYS A 1 89 ? -4.218 -6.681 11.962 1.00 96.88 89 LYS A O 1
ATOM 645 N N . LEU A 1 90 ? -3.127 -5.621 10.301 1.00 98.25 90 LEU A N 1
ATOM 646 C CA . LEU A 1 90 ? -4.156 -4.636 10.000 1.00 98.25 90 LEU A CA 1
ATOM 647 C C . LEU A 1 90 ? -4.793 -4.987 8.659 1.00 98.25 90 LEU A C 1
ATOM 649 O O . LEU A 1 90 ? -4.091 -5.116 7.657 1.00 98.25 90 LEU A O 1
ATOM 653 N N . THR A 1 91 ? -6.114 -5.131 8.636 1.00 97.75 91 THR A N 1
ATOM 654 C CA . THR A 1 91 ? -6.861 -5.447 7.415 1.00 97.75 91 THR A CA 1
ATOM 655 C C . THR A 1 91 ? -8.004 -4.464 7.217 1.00 97.75 91 THR A C 1
ATOM 657 O O . THR A 1 91 ? -8.736 -4.158 8.157 1.00 97.75 91 THR A O 1
ATOM 660 N N . VAL A 1 92 ? -8.148 -3.968 5.993 1.00 95.94 92 VAL A N 1
ATOM 661 C CA . VAL A 1 92 ? -9.266 -3.128 5.560 1.00 95.94 92 VAL A CA 1
ATOM 662 C C . VAL A 1 92 ? -9.857 -3.763 4.310 1.00 95.94 92 VAL A C 1
ATOM 664 O O . VAL A 1 92 ? -9.158 -3.943 3.315 1.00 95.94 92 VAL A O 1
ATOM 667 N N . ALA A 1 93 ? -11.137 -4.110 4.365 1.00 94.25 93 ALA A N 1
ATOM 668 C CA . ALA A 1 93 ? -11.901 -4.620 3.240 1.00 94.25 93 ALA A CA 1
ATOM 669 C C . ALA A 1 93 ? -13.101 -3.715 2.966 1.00 94.25 93 ALA A C 1
ATOM 671 O O . ALA A 1 93 ? -13.734 -3.236 3.909 1.00 94.25 93 ALA A O 1
ATOM 672 N N . ALA A 1 94 ? -13.416 -3.486 1.693 1.00 92.06 94 ALA A N 1
ATOM 673 C CA . ALA A 1 94 ? -14.544 -2.652 1.288 1.00 92.06 94 ALA A CA 1
ATOM 674 C C . ALA A 1 94 ? -15.229 -3.185 0.023 1.00 92.06 94 ALA A C 1
ATOM 676 O O . ALA A 1 94 ? -14.576 -3.815 -0.813 1.00 92.06 94 ALA A O 1
ATOM 677 N N . GLY A 1 95 ? -16.537 -2.926 -0.077 1.00 86.94 95 GLY A N 1
ATOM 678 C CA . GLY A 1 95 ? -17.392 -3.332 -1.191 1.00 86.94 95 GLY A CA 1
ATOM 679 C C . GLY A 1 95 ? -17.400 -2.350 -2.369 1.00 86.94 95 GLY A C 1
ATOM 680 O O . GLY A 1 95 ? -16.462 -1.582 -2.583 1.00 86.94 95 GLY A O 1
ATOM 681 N N . ARG A 1 96 ? -18.509 -2.354 -3.121 1.00 88.00 96 ARG A N 1
ATOM 682 C CA . ARG A 1 96 ? -18.650 -1.861 -4.505 1.00 88.00 96 ARG A CA 1
ATOM 683 C C . ARG A 1 96 ? -18.089 -0.465 -4.791 1.00 88.00 96 ARG A C 1
ATOM 685 O O . ARG A 1 96 ? -17.608 -0.210 -5.891 1.00 88.00 96 ARG A O 1
ATOM 692 N N . LYS A 1 97 ? -18.206 0.456 -3.839 1.00 90.00 97 LYS A N 1
ATOM 693 C CA . LYS A 1 97 ? -17.673 1.816 -3.951 1.00 90.00 97 LYS A CA 1
ATOM 694 C C . LYS A 1 97 ? -16.941 2.154 -2.669 1.00 90.00 97 LYS A C 1
ATOM 696 O O . LYS A 1 97 ? -17.551 2.092 -1.605 1.00 90.00 97 LYS A O 1
ATOM 701 N N . PHE A 1 98 ? -15.669 2.512 -2.762 1.00 91.50 98 PHE A N 1
ATOM 702 C CA . PHE A 1 98 ? -14.842 2.809 -1.598 1.00 91.50 98 PHE A CA 1
ATOM 703 C C . PHE A 1 98 ? -14.036 4.081 -1.807 1.00 91.50 98 PHE A C 1
ATOM 705 O O . PHE A 1 98 ? -13.303 4.206 -2.787 1.00 91.50 98 PHE A O 1
ATOM 712 N N . VAL A 1 99 ? -14.133 5.005 -0.853 1.00 92.38 99 VAL A N 1
ATOM 713 C CA . VAL A 1 99 ? -13.304 6.209 -0.811 1.00 92.38 99 VAL A CA 1
ATOM 714 C C . VAL A 1 99 ? -12.578 6.268 0.523 1.00 92.38 99 VAL A C 1
ATOM 716 O O . VAL A 1 99 ? -13.206 6.323 1.581 1.00 92.38 99 VAL A O 1
ATOM 719 N N . ALA A 1 100 ? -11.252 6.300 0.464 1.00 93.69 100 ALA A N 1
ATOM 720 C CA . ALA A 1 100 ? -10.396 6.447 1.624 1.00 93.69 100 ALA A CA 1
ATOM 721 C C . ALA A 1 100 ? -9.405 7.596 1.497 1.00 93.69 100 ALA A C 1
ATOM 723 O O . ALA A 1 100 ? -8.807 7.807 0.440 1.00 93.69 100 ALA A O 1
ATOM 724 N N . GLY A 1 101 ? -9.204 8.287 2.617 1.00 94.44 101 GLY A N 1
ATOM 725 C CA . GLY A 1 101 ? -8.215 9.343 2.778 1.00 94.44 101 GLY A CA 1
ATOM 726 C C . GLY A 1 101 ? -7.459 9.179 4.091 1.00 94.44 101 GLY A C 1
ATOM 727 O O . GLY A 1 101 ? -8.066 9.123 5.160 1.00 94.44 101 GLY A O 1
ATOM 728 N N . LEU A 1 102 ? -6.135 9.103 4.006 1.00 94.94 102 LEU A N 1
ATOM 729 C CA . LEU A 1 102 ? -5.224 9.136 5.144 1.00 94.94 102 LEU A CA 1
ATOM 730 C C . LEU A 1 102 ? -4.301 10.340 4.976 1.00 94.94 102 LEU A C 1
ATOM 732 O O . LEU A 1 102 ? -3.684 10.487 3.918 1.00 94.94 102 LEU A O 1
ATOM 736 N N . LEU A 1 103 ? -4.226 11.194 5.994 1.00 92.38 103 LEU A N 1
ATOM 737 C CA . LEU A 1 103 ? -3.535 12.483 5.926 1.00 92.38 103 LEU A CA 1
ATOM 738 C C . LEU A 1 103 ? -2.582 12.631 7.117 1.00 92.38 103 LEU A C 1
ATOM 740 O O . LEU A 1 103 ? -3.043 12.695 8.249 1.00 92.38 103 LEU A O 1
ATOM 744 N N . GLY A 1 104 ? -1.270 12.682 6.886 1.00 90.00 104 GLY A N 1
ATOM 745 C CA . GLY A 1 104 ? -0.268 12.926 7.937 1.00 90.00 104 GLY A CA 1
ATOM 746 C C . GLY A 1 104 ? -0.339 12.018 9.171 1.00 90.00 104 GLY A C 1
ATOM 747 O O . GLY A 1 104 ? -0.195 12.484 10.303 1.00 90.00 104 GLY A O 1
ATOM 748 N N . VAL A 1 105 ? -0.567 10.720 8.975 1.00 94.69 105 VAL A N 1
ATOM 749 C CA . VAL A 1 105 ? -0.688 9.713 10.034 1.00 94.69 105 VAL A CA 1
ATOM 750 C C . VAL A 1 105 ? 0.257 8.528 9.856 1.00 94.69 105 VAL A C 1
ATOM 752 O O . VAL A 1 105 ? 0.665 8.164 8.752 1.00 94.69 105 VAL A O 1
ATOM 755 N N . ASN A 1 106 ? 0.543 7.857 10.974 1.00 96.06 106 ASN A N 1
ATOM 756 C CA . ASN A 1 106 ? 1.214 6.562 10.957 1.00 96.06 106 ASN A CA 1
ATOM 757 C C . ASN A 1 106 ? 0.202 5.420 11.110 1.00 96.06 106 ASN A C 1
ATOM 759 O O . ASN A 1 106 ? -0.715 5.478 11.938 1.00 96.06 106 ASN A O 1
ATOM 763 N N . VAL A 1 107 ? 0.403 4.367 10.323 1.00 97.19 107 VAL A N 1
ATOM 764 C CA . VAL A 1 107 ? -0.370 3.125 10.326 1.00 97.19 107 VAL A CA 1
ATOM 765 C C . VAL A 1 107 ? 0.589 1.963 10.548 1.00 97.19 107 VAL A C 1
ATOM 767 O O . VAL A 1 107 ? 1.567 1.795 9.816 1.00 97.19 107 VAL A O 1
ATOM 770 N N . ARG A 1 108 ? 0.307 1.129 11.548 1.00 97.56 108 ARG A N 1
ATOM 771 C CA . ARG A 1 108 ? 1.148 -0.010 11.919 1.00 97.56 108 ARG A CA 1
ATOM 772 C C . ARG A 1 108 ? 0.352 -1.307 11.941 1.00 97.56 108 ARG A C 1
ATOM 774 O O . ARG A 1 108 ? -0.680 -1.398 12.597 1.00 97.56 108 ARG A O 1
ATOM 781 N N . GLY A 1 109 ? 0.881 -2.327 11.278 1.00 97.06 109 GLY A N 1
ATOM 782 C CA . GLY A 1 109 ? 0.402 -3.706 11.363 1.00 97.06 109 GLY A CA 1
ATOM 783 C C . GLY A 1 109 ? 1.603 -4.629 11.286 1.00 97.06 109 GLY A C 1
ATOM 784 O O . GLY A 1 109 ? 2.102 -4.889 10.197 1.00 97.06 109 GLY A O 1
ATOM 785 N N . ASN A 1 110 ? 2.126 -5.058 12.434 1.00 94.00 110 ASN A N 1
ATOM 786 C CA . ASN A 1 110 ? 3.447 -5.685 12.531 1.00 94.00 110 ASN A CA 1
ATOM 787 C C . ASN A 1 110 ? 3.621 -6.891 11.586 1.00 94.00 110 ASN A C 1
ATOM 789 O O . ASN A 1 110 ? 4.611 -6.953 10.855 1.00 94.00 110 ASN A O 1
ATOM 793 N N . ALA A 1 111 ? 2.642 -7.799 11.558 1.00 95.31 111 ALA A N 1
ATOM 794 C CA . ALA A 1 111 ? 2.633 -8.984 10.697 1.00 95.31 111 ALA A CA 1
ATOM 795 C C . ALA A 1 111 ? 2.054 -8.717 9.294 1.00 95.31 111 ALA A C 1
ATOM 797 O O . ALA A 1 111 ? 2.141 -9.574 8.410 1.00 95.31 111 ALA A O 1
ATOM 798 N N . GLY A 1 112 ? 1.480 -7.535 9.063 1.00 97.12 112 GLY A N 1
ATOM 799 C CA . GLY A 1 112 ? 1.025 -7.101 7.749 1.00 97.12 112 GLY A CA 1
ATOM 800 C C . GLY A 1 112 ? 0.028 -5.945 7.784 1.00 97.12 112 GLY A C 1
ATOM 801 O O . GLY A 1 112 ? -0.688 -5.748 8.766 1.00 97.12 112 GLY A O 1
ATOM 802 N N . ILE A 1 113 ? -0.040 -5.213 6.674 1.00 98.38 113 ILE A N 1
ATOM 803 C CA . ILE A 1 113 ? -1.063 -4.202 6.388 1.00 98.38 113 ILE A CA 1
ATOM 804 C C . ILE A 1 113 ? -1.693 -4.543 5.041 1.00 98.38 113 ILE A C 1
ATOM 806 O O . ILE A 1 113 ? -1.023 -4.440 4.013 1.00 98.38 113 ILE A O 1
ATOM 810 N N . HIS A 1 114 ? -2.964 -4.941 5.036 1.00 97.69 114 HIS A N 1
ATOM 811 C CA . HIS A 1 114 ? -3.661 -5.386 3.829 1.00 97.69 114 HIS A CA 1
ATOM 812 C C . HIS A 1 114 ? -4.914 -4.553 3.567 1.00 97.69 114 HIS A C 1
ATOM 814 O O . HIS A 1 114 ? -5.822 -4.501 4.395 1.00 97.69 114 HIS A O 1
ATOM 820 N N . PHE A 1 115 ? -4.977 -3.946 2.388 1.00 95.69 115 PHE A N 1
ATOM 821 C CA . PHE A 1 115 ? -6.177 -3.326 1.840 1.00 95.69 115 PHE A CA 1
ATOM 822 C C . PHE A 1 115 ? -6.713 -4.229 0.729 1.00 95.69 115 PHE A C 1
ATOM 824 O O . PHE A 1 115 ? -6.028 -4.435 -0.269 1.00 95.69 115 PHE A O 1
ATOM 831 N N . ASN A 1 116 ? -7.915 -4.773 0.908 1.00 93.94 116 ASN A N 1
ATOM 832 C CA . ASN A 1 116 ? -8.603 -5.618 -0.067 1.00 93.94 116 ASN A CA 1
ATOM 833 C C . ASN A 1 116 ? -9.875 -4.901 -0.524 1.00 93.94 116 ASN A C 1
ATOM 835 O O . ASN A 1 116 ? -10.908 -4.936 0.142 1.00 93.94 116 ASN A O 1
ATOM 839 N N . LEU A 1 117 ? -9.767 -4.190 -1.636 1.00 89.75 117 LEU A N 1
ATOM 840 C CA . LEU A 1 117 ? -10.754 -3.237 -2.117 1.00 89.75 117 LEU A CA 1
ATOM 841 C C . LEU A 1 117 ? -11.420 -3.833 -3.359 1.00 89.75 117 LEU A C 1
ATOM 843 O O . LEU A 1 117 ? -10.802 -3.937 -4.415 1.00 89.75 117 LEU A O 1
ATOM 847 N N . THR A 1 118 ? -12.664 -4.277 -3.232 1.00 83.25 118 THR A N 1
ATOM 848 C CA . THR A 1 118 ? -13.374 -4.965 -4.318 1.00 83.25 118 THR A CA 1
ATOM 849 C C . THR A 1 118 ? -14.595 -4.161 -4.714 1.00 83.25 118 THR A C 1
ATOM 851 O O . THR A 1 118 ? -15.438 -3.916 -3.860 1.00 83.25 118 THR A O 1
ATOM 854 N N . GLY A 1 119 ? -14.745 -3.783 -5.980 1.00 82.62 119 GLY A N 1
ATOM 855 C CA . GLY A 1 119 ? -15.917 -3.022 -6.394 1.00 82.62 119 GLY A CA 1
ATOM 856 C C . GLY A 1 119 ? -15.752 -2.264 -7.696 1.00 82.62 119 GLY A C 1
ATOM 857 O O . GLY A 1 119 ? -14.677 -2.234 -8.262 1.00 82.62 119 GLY A O 1
ATOM 858 N N . ASP A 1 120 ? -16.812 -1.617 -8.164 1.00 88.19 120 ASP A N 1
ATOM 859 C CA . ASP A 1 120 ? -16.799 -0.835 -9.400 1.00 88.19 120 ASP A CA 1
ATOM 860 C C . ASP A 1 120 ? -15.852 0.367 -9.321 1.00 88.19 120 ASP A C 1
ATOM 862 O O . ASP A 1 120 ? -15.182 0.676 -10.304 1.00 88.19 120 ASP A O 1
ATOM 866 N N . GLU A 1 121 ? -15.808 1.040 -8.166 1.00 89.19 121 GLU A N 1
ATOM 867 C CA . GLU A 1 121 ? -15.041 2.270 -7.968 1.00 89.19 121 GLU A CA 1
ATOM 868 C C . GLU A 1 121 ? -14.266 2.247 -6.649 1.00 89.19 121 GLU A C 1
ATOM 870 O O . GLU A 1 121 ? -14.847 2.241 -5.562 1.00 89.19 121 GLU A O 1
ATOM 875 N N . VAL A 1 122 ? -12.941 2.303 -6.731 1.00 90.19 122 VAL A N 1
ATOM 876 C CA . VAL A 1 122 ? -12.062 2.335 -5.557 1.00 90.19 122 VAL A CA 1
ATOM 877 C C . VAL A 1 122 ? -11.167 3.566 -5.627 1.00 90.19 122 VAL A C 1
ATOM 879 O O . VAL A 1 122 ? -10.473 3.775 -6.613 1.00 90.19 122 VAL A O 1
ATOM 882 N N . SER A 1 123 ? -11.139 4.374 -4.570 1.00 92.56 123 SER A N 1
ATOM 883 C CA . SER A 1 123 ? -10.201 5.486 -4.415 1.00 92.56 123 SER A CA 1
ATOM 884 C C . SER A 1 123 ? -9.528 5.409 -3.052 1.00 92.56 123 SER A C 1
ATOM 886 O O . SER A 1 123 ? -10.168 5.678 -2.040 1.00 92.56 123 SER A O 1
ATOM 888 N N . LEU A 1 124 ? -8.233 5.106 -3.015 1.00 93.94 124 LEU A N 1
ATOM 889 C CA . LEU A 1 124 ? -7.420 5.171 -1.798 1.00 93.94 124 LEU A CA 1
ATOM 890 C C . LEU A 1 124 ? -6.379 6.277 -1.948 1.00 93.94 124 LEU A C 1
ATOM 892 O O . LEU A 1 124 ? -5.552 6.233 -2.858 1.00 93.94 124 LEU A O 1
ATOM 896 N N . LYS A 1 125 ? -6.417 7.253 -1.040 1.00 95.75 125 LYS A N 1
ATOM 897 C CA . LYS A 1 125 ? -5.466 8.362 -0.992 1.00 95.75 125 LYS A CA 1
ATOM 898 C C . LYS A 1 125 ? -4.675 8.348 0.307 1.00 95.75 125 LYS A C 1
ATOM 900 O O . LYS A 1 125 ? -5.253 8.346 1.391 1.00 95.75 125 LYS A O 1
ATOM 905 N N . SER A 1 126 ? -3.356 8.369 0.184 1.00 95.00 126 SER A N 1
ATOM 906 C CA . SER A 1 126 ? -2.404 8.543 1.276 1.00 95.00 126 SER A CA 1
ATOM 907 C C . SER A 1 126 ? -1.562 9.770 0.971 1.00 95.00 126 SER A C 1
ATOM 909 O O . SER A 1 126 ? -0.685 9.692 0.115 1.00 95.00 126 SER A O 1
ATOM 911 N N . LEU A 1 127 ? -1.835 10.886 1.640 1.00 91.25 127 LEU A N 1
ATOM 912 C CA . LEU A 1 127 ? -1.183 12.170 1.380 1.00 91.25 127 LEU A CA 1
ATOM 913 C C . LEU A 1 127 ? -0.547 12.736 2.661 1.00 91.25 127 LEU A C 1
ATOM 915 O O . LEU A 1 127 ? -0.841 12.290 3.772 1.00 91.25 127 LEU A O 1
ATOM 919 N N . ASP A 1 128 ? 0.297 13.750 2.493 1.00 89.75 128 ASP A N 1
ATOM 920 C CA . ASP A 1 128 ? 0.789 14.621 3.566 1.00 89.75 128 ASP A CA 1
ATOM 921 C C . ASP A 1 128 ? 1.667 13.950 4.640 1.00 89.75 128 ASP A C 1
ATOM 923 O O . ASP A 1 128 ? 1.506 14.219 5.828 1.00 89.75 128 ASP A O 1
ATOM 927 N N . GLY A 1 129 ? 2.641 13.113 4.265 1.00 90.31 129 GLY A N 1
ATOM 928 C CA . GLY A 1 129 ? 3.658 12.654 5.228 1.00 90.31 129 GLY A CA 1
ATOM 929 C C . GLY A 1 129 ? 3.331 11.350 5.959 1.00 90.31 129 GLY A C 1
ATOM 930 O O . GLY A 1 129 ? 3.817 11.138 7.070 1.00 90.31 129 GLY A O 1
AT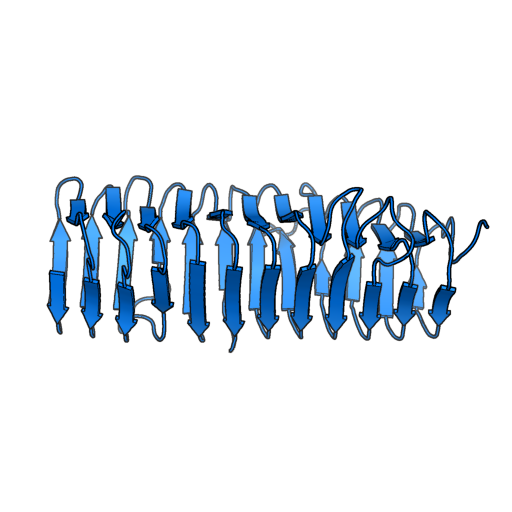OM 931 N N . ASN A 1 130 ? 2.495 10.478 5.389 1.00 95.44 130 ASN A N 1
ATOM 932 C CA . ASN A 1 130 ? 2.101 9.229 6.049 1.00 95.44 130 ASN A CA 1
ATOM 933 C C . ASN A 1 130 ? 3.265 8.234 6.201 1.00 95.44 130 ASN A C 1
ATOM 935 O O . ASN A 1 130 ? 4.166 8.165 5.363 1.00 95.44 130 ASN A O 1
ATOM 939 N N . THR A 1 131 ? 3.185 7.359 7.208 1.00 96.88 131 THR A N 1
ATOM 940 C CA . THR A 1 131 ? 4.040 6.160 7.301 1.00 96.88 131 THR A CA 1
ATOM 941 C C . THR A 1 131 ? 3.201 4.905 7.493 1.00 96.88 131 THR A C 1
ATOM 943 O O . THR A 1 131 ? 2.454 4.794 8.459 1.00 96.88 131 THR A O 1
ATOM 946 N N . PHE A 1 132 ? 3.383 3.911 6.628 1.00 97.62 132 PHE A N 1
ATOM 947 C CA . PHE A 1 132 ? 2.857 2.561 6.816 1.00 97.62 132 PHE A CA 1
ATOM 948 C C . PHE A 1 132 ? 4.004 1.634 7.189 1.00 97.62 132 PHE A C 1
ATOM 950 O O . PHE A 1 132 ? 4.994 1.543 6.463 1.00 97.62 132 PHE A O 1
ATOM 957 N N . SER A 1 133 ? 3.866 0.932 8.311 1.00 96.94 133 SER A N 1
ATOM 958 C CA . SER A 1 133 ? 4.894 0.027 8.819 1.00 96.94 133 SER A CA 1
ATOM 959 C C . SER A 1 133 ? 4.335 -1.363 9.107 1.00 96.94 133 SER A C 1
ATOM 961 O O . SER A 1 133 ? 3.537 -1.559 10.027 1.00 96.94 133 SER A O 1
ATOM 963 N N . ALA A 1 134 ? 4.806 -2.338 8.332 1.00 96.44 134 ALA A N 1
ATOM 964 C CA . ALA A 1 134 ? 4.609 -3.764 8.547 1.00 96.44 134 ALA A CA 1
ATOM 965 C C . ALA A 1 134 ? 5.954 -4.442 8.820 1.00 96.44 134 ALA A C 1
ATOM 967 O O . ALA A 1 134 ? 6.491 -5.159 7.976 1.00 96.44 134 ALA A O 1
ATOM 968 N N . ALA A 1 135 ? 6.536 -4.163 9.988 1.00 92.50 135 ALA A N 1
ATOM 969 C CA . ALA A 1 135 ? 7.937 -4.455 10.288 1.00 92.50 135 ALA A CA 1
ATOM 970 C C . ALA A 1 135 ? 8.357 -5.921 10.073 1.00 92.50 135 ALA A C 1
ATOM 972 O O . ALA A 1 135 ? 9.486 -6.146 9.643 1.00 92.50 135 ALA A O 1
ATOM 973 N N . GLN A 1 136 ? 7.472 -6.889 10.330 1.00 93.31 136 GLN A N 1
ATOM 974 C CA . GLN A 1 136 ? 7.717 -8.329 10.158 1.00 93.31 136 GLN A CA 1
ATOM 975 C C . GLN A 1 136 ? 6.937 -8.939 8.984 1.00 93.31 136 GLN A C 1
ATOM 977 O O . GLN A 1 136 ? 7.063 -10.132 8.710 1.00 93.31 136 GLN A O 1
ATOM 982 N N . GLY A 1 137 ? 6.117 -8.135 8.308 1.00 94.81 137 GLY A N 1
ATOM 983 C CA . GLY A 1 137 ? 5.087 -8.597 7.390 1.00 94.81 137 GLY A CA 1
ATOM 984 C C . GLY A 1 137 ? 5.126 -7.941 6.022 1.00 94.81 137 GLY A C 1
ATOM 985 O O . GLY A 1 137 ? 6.114 -7.320 5.622 1.00 94.81 137 GLY A O 1
ATOM 986 N N . SER A 1 138 ? 4.026 -8.094 5.294 1.00 96.06 138 SER A N 1
ATOM 987 C CA . SER A 1 138 ? 3.831 -7.474 3.988 1.00 96.06 138 SER A CA 1
ATOM 988 C C . SER A 1 138 ? 2.909 -6.262 4.056 1.00 96.06 138 SER A C 1
ATOM 990 O O . SER A 1 138 ? 2.003 -6.198 4.885 1.00 96.06 138 SER A O 1
ATOM 992 N N . ILE A 1 139 ? 3.114 -5.316 3.144 1.00 98.00 139 ILE A N 1
ATOM 993 C CA . ILE A 1 139 ? 2.099 -4.314 2.810 1.00 98.00 139 ILE A CA 1
ATOM 994 C C . ILE A 1 139 ? 1.496 -4.724 1.470 1.00 98.00 139 ILE A C 1
ATOM 996 O O . ILE A 1 139 ? 2.228 -4.912 0.496 1.00 98.00 139 ILE A O 1
ATOM 1000 N N . GLN A 1 140 ? 0.178 -4.899 1.428 1.00 97.38 140 GLN A N 1
ATOM 1001 C CA . GLN A 1 140 ? -0.549 -5.300 0.226 1.00 97.38 140 GLN A CA 1
ATOM 1002 C C . GLN A 1 140 ? -1.753 -4.392 0.012 1.00 97.38 140 GLN A C 1
ATOM 1004 O O . GLN A 1 140 ? -2.553 -4.191 0.923 1.00 97.38 140 GLN A O 1
ATOM 1009 N N . ILE A 1 141 ? -1.882 -3.855 -1.195 1.00 95.62 141 ILE A N 1
ATOM 1010 C CA . ILE A 1 141 ? -3.047 -3.094 -1.635 1.00 95.62 141 ILE A CA 1
ATOM 1011 C C . ILE A 1 141 ? -3.569 -3.784 -2.886 1.00 95.62 141 ILE A C 1
ATOM 1013 O O . ILE A 1 141 ? -2.974 -3.690 -3.959 1.00 95.62 141 ILE A O 1
ATOM 1017 N N . ASN A 1 142 ? -4.669 -4.503 -2.722 1.00 93.06 142 ASN A N 1
ATOM 1018 C CA . ASN A 1 142 ? -5.343 -5.219 -3.786 1.00 93.06 142 ASN A CA 1
ATOM 1019 C C . ASN A 1 142 ? -6.636 -4.479 -4.101 1.00 93.06 142 ASN A C 1
ATOM 1021 O O . ASN A 1 142 ? -7.489 -4.321 -3.230 1.00 93.06 142 ASN A O 1
ATOM 1025 N N . GLY A 1 143 ? -6.756 -4.014 -5.335 1.00 88.31 143 GLY A N 1
ATOM 1026 C CA . GLY A 1 143 ? -7.972 -3.449 -5.892 1.00 88.31 143 GLY A CA 1
ATOM 1027 C C . GLY A 1 143 ? -8.462 -4.340 -7.020 1.00 88.31 143 GLY A C 1
ATOM 1028 O O . GLY A 1 143 ? -7.663 -4.732 -7.864 1.00 88.31 143 GLY A O 1
ATOM 1029 N N . SER A 1 144 ? -9.748 -4.654 -7.058 1.00 82.50 144 SER A N 1
ATOM 1030 C CA . SER A 1 144 ? -10.364 -5.280 -8.229 1.00 82.50 144 SER A CA 1
ATOM 1031 C C . SER A 1 144 ? -11.628 -4.520 -8.578 1.00 82.50 144 SER A C 1
ATOM 1033 O O . SER A 1 144 ? -12.520 -4.428 -7.730 1.00 82.50 144 SER A O 1
ATOM 1035 N N . GLY A 1 145 ? -11.703 -3.983 -9.793 1.00 76.94 145 GLY A N 1
ATOM 1036 C CA . GLY A 1 145 ? -12.797 -3.101 -10.150 1.00 76.94 145 GLY A CA 1
ATOM 1037 C C . GLY A 1 145 ? -12.762 -2.507 -11.539 1.00 76.94 145 GLY A C 1
ATOM 1038 O O . GLY A 1 145 ? -11.709 -2.406 -12.162 1.00 76.94 145 GLY A O 1
ATOM 1039 N N . SER A 1 146 ? -13.927 -2.045 -11.994 1.00 83.88 146 SER A N 1
ATOM 1040 C CA . SER A 1 146 ? -14.068 -1.321 -13.260 1.00 83.88 146 SER A CA 1
ATOM 1041 C C . SER A 1 146 ? -13.171 -0.081 -13.301 1.00 83.88 146 SER A C 1
ATOM 1043 O O . SER A 1 146 ? -12.579 0.208 -14.339 1.00 83.88 146 SER A O 1
ATOM 1045 N N . LYS A 1 147 ? -13.036 0.622 -12.167 1.00 88.50 147 LYS A N 1
ATOM 1046 C CA . LYS A 1 147 ? -12.217 1.824 -12.028 1.00 88.50 147 LYS A CA 1
ATOM 1047 C C . LYS A 1 147 ? -11.564 1.923 -10.650 1.00 88.50 147 LYS A C 1
ATOM 1049 O O . LYS A 1 147 ? -12.253 2.076 -9.644 1.00 88.50 147 LYS A O 1
ATOM 1054 N N . SER A 1 148 ? -10.235 1.947 -10.593 1.00 90.56 148 SER A N 1
ATOM 1055 C CA . SER A 1 148 ? -9.517 2.170 -9.329 1.00 90.56 148 SER A CA 1
ATOM 1056 C C . SER A 1 148 ? -8.476 3.274 -9.441 1.00 90.56 148 SER A C 1
ATOM 1058 O O . SER A 1 148 ? -7.713 3.345 -10.402 1.00 90.56 148 SER A O 1
ATOM 1060 N N . LEU A 1 149 ? -8.408 4.115 -8.414 1.00 92.88 149 LEU A N 1
ATOM 1061 C CA . LEU A 1 149 ? -7.377 5.116 -8.204 1.00 92.88 149 LEU A CA 1
ATOM 1062 C C . LEU A 1 149 ? -6.676 4.842 -6.874 1.00 92.88 149 LEU A C 1
ATOM 1064 O O . LEU A 1 149 ? -7.280 4.913 -5.805 1.00 92.88 149 LEU A O 1
ATOM 1068 N N . LEU A 1 150 ? -5.377 4.594 -6.942 1.00 95.25 150 LEU A N 1
ATOM 1069 C CA . LEU A 1 150 ? -4.500 4.640 -5.785 1.00 95.25 150 LEU A CA 1
ATOM 1070 C C . LEU A 1 150 ? -3.586 5.850 -5.924 1.00 95.25 150 LEU A C 1
ATOM 1072 O O . LEU A 1 150 ? -2.846 5.949 -6.898 1.00 95.25 150 LEU A O 1
ATOM 1076 N N . GLU A 1 151 ? -3.620 6.752 -4.953 1.00 96.94 151 GLU A N 1
ATOM 1077 C CA . GLU A 1 151 ? -2.763 7.933 -4.910 1.00 96.94 151 GLU A CA 1
ATOM 1078 C C . GLU A 1 151 ? -1.970 7.934 -3.604 1.00 96.94 151 GLU A C 1
ATOM 1080 O O . GLU A 1 151 ? -2.538 8.014 -2.516 1.00 96.94 151 GLU A O 1
ATOM 1085 N N . ILE A 1 152 ? -0.650 7.812 -3.709 1.00 97.19 152 ILE A N 1
ATOM 1086 C CA . ILE A 1 152 ? 0.266 7.815 -2.571 1.00 97.19 152 ILE A CA 1
ATOM 1087 C C . ILE A 1 152 ? 1.276 8.935 -2.799 1.00 97.19 152 ILE A C 1
ATOM 1089 O O . ILE A 1 152 ? 2.084 8.866 -3.725 1.00 97.19 152 ILE A O 1
ATOM 1093 N N . ALA A 1 153 ? 1.221 9.962 -1.960 1.00 96.81 153 ALA A N 1
ATOM 1094 C CA . ALA A 1 153 ? 2.112 11.109 -2.004 1.00 96.81 153 ALA A CA 1
ATOM 1095 C C . ALA A 1 153 ? 2.810 11.298 -0.657 1.00 96.81 153 ALA A C 1
ATOM 1097 O O . ALA A 1 153 ? 2.206 11.064 0.393 1.00 96.81 153 ALA A O 1
ATOM 1098 N N . ASP A 1 154 ? 4.083 11.693 -0.694 1.00 96.62 154 ASP A N 1
ATOM 1099 C CA . ASP A 1 154 ? 4.867 12.054 0.493 1.00 96.62 154 ASP A CA 1
ATOM 1100 C C . ASP A 1 154 ? 4.793 10.975 1.592 1.00 96.62 154 ASP A C 1
ATOM 1102 O O . ASP A 1 154 ? 4.641 11.270 2.771 1.00 96.62 154 ASP A O 1
ATOM 1106 N N . THR A 1 155 ? 4.823 9.695 1.207 1.00 96.62 155 THR A N 1
ATOM 1107 C CA . THR A 1 155 ? 4.541 8.571 2.114 1.00 96.62 155 THR A CA 1
ATOM 1108 C C . THR A 1 155 ? 5.740 7.631 2.239 1.00 96.62 155 THR A C 1
ATOM 1110 O O . THR A 1 155 ? 6.429 7.332 1.260 1.00 96.62 155 THR A O 1
ATOM 1113 N N . GLN A 1 156 ? 5.962 7.094 3.439 1.00 97.06 156 GLN A N 1
ATOM 1114 C CA . GLN A 1 156 ? 6.889 5.989 3.685 1.00 97.06 156 GLN A CA 1
ATOM 1115 C C . GLN A 1 156 ? 6.143 4.655 3.797 1.00 97.06 156 GLN A C 1
ATOM 1117 O O . GLN A 1 156 ? 5.206 4.510 4.577 1.00 97.06 156 GLN A O 1
ATOM 1122 N N . LEU A 1 157 ? 6.583 3.656 3.035 1.00 97.12 157 LEU A N 1
ATOM 1123 C CA . LEU A 1 157 ? 6.024 2.306 2.990 1.00 97.12 157 LEU A CA 1
ATOM 1124 C C . LEU A 1 157 ? 7.122 1.313 3.395 1.00 97.12 157 LEU A C 1
ATOM 1126 O O . LEU A 1 157 ? 8.017 0.998 2.605 1.00 97.12 157 LEU A O 1
ATOM 1130 N N . LEU A 1 158 ? 7.067 0.851 4.646 1.00 95.88 158 LEU A N 1
ATOM 1131 C CA . LEU A 1 158 ? 8.099 0.039 5.292 1.00 95.88 158 LEU A CA 1
ATOM 1132 C C . LEU A 1 158 ? 7.587 -1.374 5.589 1.00 95.88 158 LEU A C 1
ATOM 1134 O O . LEU A 1 158 ? 6.613 -1.540 6.318 1.00 95.88 158 LEU A O 1
ATOM 1138 N N . PHE A 1 159 ? 8.253 -2.404 5.068 1.00 95.44 159 PHE A N 1
ATOM 1139 C CA . PHE A 1 159 ? 7.790 -3.800 5.159 1.00 95.44 159 PHE A CA 1
ATOM 1140 C C . PHE A 1 159 ? 8.914 -4.775 5.529 1.00 95.44 159 PHE A C 1
ATOM 1142 O O . PHE A 1 159 ? 10.076 -4.533 5.230 1.00 95.44 159 PHE A O 1
ATOM 1149 N N . GLY A 1 160 ? 8.584 -5.892 6.173 1.00 93.88 160 GLY A N 1
ATOM 1150 C CA . GLY A 1 160 ? 9.547 -6.941 6.525 1.00 93.88 160 GLY A CA 1
ATOM 1151 C C . GLY A 1 160 ? 9.723 -8.010 5.443 1.00 93.88 160 GLY A C 1
ATOM 1152 O O . GLY A 1 160 ? 10.825 -8.519 5.258 1.00 93.88 160 GLY A O 1
ATOM 1153 N N . GLN A 1 161 ? 8.648 -8.350 4.722 1.00 92.12 161 GLN A N 1
ATOM 1154 C CA . GLN A 1 161 ? 8.618 -9.493 3.795 1.00 92.12 161 GLN A CA 1
ATOM 1155 C C . GLN A 1 161 ? 8.402 -9.106 2.333 1.00 92.12 161 GLN A C 1
ATOM 1157 O O . GLN A 1 161 ? 9.120 -9.587 1.459 1.00 92.12 161 GLN A O 1
ATOM 1162 N N . SER A 1 162 ? 7.414 -8.261 2.037 1.00 94.81 162 SER A N 1
ATOM 1163 C CA . SER A 1 162 ? 7.130 -7.830 0.664 1.00 94.81 162 SER A CA 1
ATOM 1164 C C . SER A 1 162 ? 6.246 -6.590 0.618 1.00 94.81 162 SER A C 1
ATOM 1166 O O . SER A 1 162 ? 5.489 -6.311 1.549 1.00 94.81 162 SER A O 1
ATOM 1168 N N . PHE A 1 163 ? 6.274 -5.907 -0.518 1.00 97.19 163 PHE A N 1
ATOM 1169 C CA . PHE A 1 163 ? 5.325 -4.862 -0.868 1.00 97.19 163 PHE A CA 1
ATOM 1170 C C . PHE A 1 163 ? 4.631 -5.195 -2.183 1.00 97.19 163 PHE A C 1
ATOM 1172 O O . PHE A 1 163 ? 5.292 -5.560 -3.157 1.00 97.19 163 PHE A O 1
ATOM 11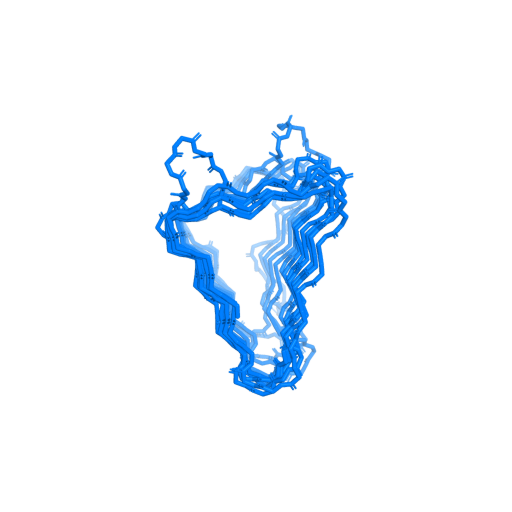79 N N . GLY A 1 164 ? 3.309 -5.057 -2.206 1.00 96.62 164 GLY A N 1
ATOM 1180 C CA . GLY A 1 164 ? 2.487 -5.335 -3.376 1.00 96.62 164 GLY A CA 1
ATOM 1181 C C . GLY A 1 164 ? 1.379 -4.307 -3.552 1.00 96.62 164 GLY A C 1
ATOM 1182 O O . GLY A 1 164 ? 0.582 -4.105 -2.641 1.00 96.62 164 GLY A O 1
ATOM 1183 N N . ILE A 1 165 ? 1.284 -3.714 -4.738 1.00 96.19 165 ILE A N 1
ATOM 1184 C CA . ILE A 1 165 ? 0.056 -3.085 -5.225 1.00 96.19 165 ILE A CA 1
ATOM 1185 C C . ILE A 1 165 ? -0.393 -3.856 -6.460 1.00 96.19 165 ILE A C 1
ATOM 1187 O O . ILE A 1 165 ? 0.375 -3.975 -7.416 1.00 96.19 165 ILE A O 1
ATOM 1191 N N . THR A 1 166 ? -1.635 -4.329 -6.452 1.00 93.19 166 THR A N 1
ATOM 1192 C CA . THR A 1 166 ? -2.269 -4.956 -7.614 1.00 93.19 166 THR A CA 1
ATOM 1193 C C . THR A 1 166 ? -3.651 -4.356 -7.796 1.00 93.19 166 THR A C 1
ATOM 1195 O O . THR A 1 166 ? -4.523 -4.583 -6.964 1.00 93.19 166 THR A O 1
ATOM 1198 N N . LEU A 1 167 ? -3.853 -3.593 -8.868 1.00 91.12 167 LEU A N 1
ATOM 1199 C CA . LEU A 1 167 ? -5.173 -3.119 -9.281 1.00 91.12 167 LEU A CA 1
ATOM 1200 C C . LEU A 1 167 ? -5.583 -3.862 -10.556 1.00 91.12 167 LEU A C 1
ATOM 1202 O O . LEU A 1 167 ? -4.915 -3.709 -11.577 1.00 91.12 167 LEU A O 1
ATOM 1206 N N . SER A 1 168 ? -6.639 -4.671 -10.501 1.00 85.25 168 SER A N 1
ATOM 1207 C CA . SER A 1 168 ? -7.189 -5.420 -11.638 1.00 85.25 168 SER A CA 1
ATOM 1208 C C . SER A 1 168 ? -8.508 -4.823 -12.142 1.00 85.25 168 SER A C 1
ATOM 1210 O O . SER A 1 168 ? -9.289 -4.295 -11.350 1.00 85.25 168 SER A O 1
ATOM 1212 N N . GLY A 1 169 ? -8.746 -4.871 -13.459 1.00 78.69 169 GLY A N 1
ATOM 1213 C CA . GLY A 1 169 ? -9.935 -4.339 -14.138 1.00 78.69 169 GLY A CA 1
ATOM 1214 C C . GLY A 1 169 ? -9.669 -3.130 -15.050 1.00 78.69 169 GLY A C 1
ATOM 1215 O O . GLY A 1 169 ? -8.529 -2.695 -15.225 1.00 78.69 169 GLY A O 1
ATOM 1216 N N . ASN A 1 170 ? -10.729 -2.592 -15.648 1.00 78.94 170 ASN A N 1
ATOM 1217 C CA . ASN A 1 170 ? -10.634 -1.892 -16.934 1.00 78.94 170 ASN A CA 1
ATOM 1218 C C . ASN A 1 170 ? -9.876 -0.551 -16.896 1.00 78.94 170 ASN A C 1
ATOM 1220 O O . ASN A 1 170 ? -9.106 -0.262 -17.811 1.00 78.94 170 ASN A O 1
ATOM 1224 N N . GLU A 1 171 ? -10.085 0.281 -15.869 1.00 87.44 171 GLU A N 1
ATOM 1225 C CA . GLU A 1 171 ? -9.512 1.633 -15.759 1.00 87.44 171 GLU A CA 1
ATOM 1226 C C . GLU A 1 171 ? -8.794 1.839 -14.420 1.00 87.44 171 GLU A C 1
ATOM 1228 O O . GLU A 1 171 ? -9.315 2.440 -13.478 1.00 87.44 171 GLU A O 1
ATOM 1233 N N . ASN A 1 172 ? -7.557 1.359 -14.325 1.00 90.56 172 ASN A N 1
ATOM 1234 C CA . ASN A 1 172 ? -6.800 1.401 -13.078 1.00 90.56 172 ASN A CA 1
ATOM 1235 C C . ASN A 1 172 ? -5.636 2.378 -13.148 1.00 90.56 172 ASN A C 1
ATOM 1237 O O . ASN A 1 172 ? -4.837 2.334 -14.075 1.00 90.56 172 ASN A O 1
ATOM 1241 N N . THR A 1 173 ? -5.511 3.246 -12.147 1.00 93.75 173 THR A N 1
ATOM 1242 C CA . THR A 1 173 ? -4.415 4.210 -12.039 1.00 93.75 173 THR A CA 1
ATOM 1243 C C . THR A 1 173 ? -3.742 4.112 -10.677 1.00 93.75 173 THR A C 1
ATOM 1245 O O . THR A 1 173 ? -4.384 4.265 -9.640 1.00 93.75 173 THR A O 1
ATOM 1248 N N . ILE A 1 174 ? -2.427 3.913 -10.687 1.00 97.00 174 ILE A N 1
ATOM 1249 C CA . ILE A 1 174 ? -1.554 4.044 -9.523 1.00 97.00 174 ILE A CA 1
ATOM 1250 C C . ILE A 1 174 ? -0.723 5.307 -9.715 1.00 97.00 174 ILE A C 1
ATOM 1252 O O . ILE A 1 174 ? 0.024 5.410 -10.686 1.00 97.00 174 ILE A O 1
ATOM 1256 N N . LYS A 1 175 ? -0.831 6.247 -8.778 1.00 97.88 175 LYS A N 1
ATOM 1257 C CA . LYS A 1 175 ? -0.007 7.452 -8.704 1.00 97.88 175 LYS A CA 1
ATOM 1258 C C . LYS A 1 175 ? 0.860 7.398 -7.463 1.00 97.88 175 LYS A C 1
ATOM 1260 O O . LYS A 1 175 ? 0.339 7.322 -6.352 1.00 97.88 175 LYS A O 1
ATOM 1265 N N . LEU A 1 176 ? 2.169 7.449 -7.656 1.00 98.06 176 LEU A N 1
ATOM 1266 C CA . LEU A 1 176 ? 3.154 7.493 -6.584 1.00 98.06 176 LEU A CA 1
ATOM 1267 C C . LEU A 1 176 ? 3.963 8.781 -6.722 1.00 98.06 176 LEU A C 1
ATOM 1269 O O . LEU A 1 176 ? 4.561 9.026 -7.766 1.00 98.06 176 LEU A O 1
ATOM 1273 N N . ASN A 1 177 ? 4.002 9.601 -5.680 1.00 97.88 177 ASN A N 1
ATOM 1274 C CA . ASN A 1 177 ? 4.745 10.854 -5.693 1.00 97.88 177 ASN A CA 1
ATOM 1275 C C . ASN A 1 177 ? 5.573 11.005 -4.419 1.00 97.88 177 ASN A C 1
ATOM 1277 O O . ASN A 1 177 ? 5.058 10.745 -3.332 1.00 97.88 177 ASN A O 1
ATOM 1281 N N . LYS A 1 178 ? 6.842 11.411 -4.529 1.00 97.06 178 LYS A N 1
ATOM 1282 C CA . LYS A 1 178 ? 7.695 11.756 -3.369 1.00 97.06 178 LYS A CA 1
ATOM 1283 C C . LYS A 1 178 ? 7.695 10.706 -2.250 1.00 97.06 178 LYS A C 1
ATOM 1285 O O . LYS A 1 178 ? 7.760 11.016 -1.064 1.00 97.06 178 LYS A O 1
ATOM 1290 N N . SER A 1 179 ? 7.556 9.438 -2.622 1.00 97.62 179 SER A N 1
ATOM 1291 C CA . SER A 1 179 ? 7.300 8.347 -1.680 1.00 97.62 179 SER A CA 1
ATOM 1292 C C . SER A 1 179 ? 8.502 7.423 -1.575 1.00 97.62 179 SER A C 1
ATOM 1294 O O . SER A 1 179 ? 9.211 7.197 -2.552 1.00 97.62 179 SER A O 1
ATOM 1296 N N . THR A 1 180 ? 8.729 6.860 -0.391 1.00 97.25 180 THR A N 1
ATOM 1297 C CA . THR A 1 180 ? 9.812 5.899 -0.147 1.00 97.25 180 THR A CA 1
ATOM 1298 C C . THR A 1 180 ? 9.241 4.520 0.137 1.00 97.25 180 THR A C 1
ATOM 1300 O O . THR A 1 180 ? 8.455 4.352 1.064 1.00 97.25 180 THR A O 1
ATOM 1303 N N . ILE A 1 181 ? 9.680 3.520 -0.623 1.00 97.38 181 ILE A N 1
ATOM 1304 C CA . ILE A 1 181 ? 9.230 2.131 -0.532 1.00 97.38 181 ILE A CA 1
ATOM 1305 C C . ILE A 1 181 ? 10.448 1.244 -0.289 1.00 97.38 181 ILE A C 1
ATOM 1307 O O . ILE A 1 181 ? 11.383 1.211 -1.093 1.00 97.38 181 ILE A O 1
ATOM 1311 N N . GLY A 1 182 ? 10.463 0.504 0.817 1.00 94.94 182 GLY A N 1
ATOM 1312 C CA . GLY A 1 182 ? 11.514 -0.483 1.040 1.00 94.94 182 GLY A CA 1
ATOM 1313 C C . GLY A 1 182 ? 11.446 -1.197 2.384 1.00 94.94 182 GLY A C 1
ATOM 1314 O O . GLY A 1 182 ? 10.577 -0.901 3.205 1.00 94.94 182 GLY A O 1
ATOM 1315 N N . PRO A 1 183 ? 12.384 -2.122 2.639 1.00 92.75 183 PRO A N 1
ATOM 1316 C CA . PRO A 1 183 ? 12.366 -2.913 3.853 1.00 92.75 183 PRO A CA 1
ATOM 1317 C C . PRO A 1 183 ? 12.507 -2.085 5.136 1.00 92.75 183 PRO A C 1
ATOM 1319 O O . PRO A 1 183 ? 13.200 -1.062 5.164 1.00 92.75 183 PRO A O 1
ATOM 1322 N N . SER A 1 184 ? 11.888 -2.567 6.212 1.00 89.31 184 SER A N 1
ATOM 1323 C CA . SER A 1 184 ? 11.974 -2.000 7.564 1.00 89.31 184 SER A CA 1
ATOM 1324 C C . SER A 1 184 ? 13.360 -2.200 8.194 1.00 89.31 184 SER A C 1
ATOM 1326 O O . SER A 1 184 ? 13.888 -1.289 8.827 1.00 89.31 184 SER A O 1
ATOM 1328 N N . SER A 1 185 ? 13.971 -3.371 7.994 1.00 78.00 185 SER A N 1
ATOM 1329 C CA . SER A 1 185 ? 15.200 -3.821 8.668 1.00 78.00 185 SER A CA 1
ATOM 1330 C C . SER A 1 185 ? 16.492 -3.555 7.887 1.00 78.00 185 SER A C 1
ATOM 1332 O O . SER A 1 185 ? 17.566 -4.007 8.275 1.00 78.00 185 SER A O 1
ATOM 1334 N N . GLY A 1 186 ? 16.430 -2.811 6.781 1.00 64.94 186 GLY A N 1
ATOM 1335 C CA . GLY A 1 186 ? 17.610 -2.436 5.996 1.00 64.94 186 GLY A CA 1
ATOM 1336 C C . GLY A 1 186 ? 18.301 -3.583 5.246 1.00 64.94 186 GLY A C 1
ATOM 1337 O O . GLY A 1 186 ? 19.246 -3.293 4.507 1.00 64.94 186 GLY A O 1
ATOM 1338 N N . THR A 1 187 ? 17.838 -4.831 5.387 1.00 66.94 187 THR A N 1
ATOM 1339 C CA . THR A 1 187 ? 18.308 -6.016 4.655 1.00 66.94 187 THR A CA 1
ATOM 1340 C C . THR A 1 187 ? 17.446 -6.297 3.422 1.00 66.94 187 THR A C 1
ATOM 1342 O O . THR A 1 187 ? 16.229 -6.117 3.429 1.00 66.94 187 THR A O 1
ATOM 1345 N N . ALA A 1 188 ? 18.086 -6.746 2.337 1.00 65.75 188 ALA A N 1
ATOM 1346 C CA . ALA A 1 188 ? 17.447 -6.936 1.036 1.00 65.75 188 ALA A CA 1
ATOM 1347 C C . ALA A 1 188 ? 16.849 -8.337 0.834 1.00 65.75 188 ALA A C 1
ATOM 1349 O O . ALA A 1 188 ? 17.246 -9.072 -0.067 1.00 65.75 188 ALA A O 1
ATOM 1350 N N . SER A 1 189 ? 15.889 -8.721 1.676 1.00 74.75 189 SER A N 1
ATOM 1351 C CA . SER A 1 189 ? 15.182 -10.010 1.565 1.00 74.75 189 SER A CA 1
ATOM 1352 C C . SER A 1 189 ? 13.849 -9.922 0.812 1.00 74.75 189 SER A C 1
ATOM 1354 O O . SER A 1 189 ? 13.363 -10.934 0.306 1.00 74.75 189 SER A O 1
ATOM 1356 N N . ALA A 1 190 ? 13.271 -8.724 0.707 1.00 85.00 190 ALA A N 1
ATOM 1357 C CA . ALA A 1 190 ? 11.872 -8.525 0.344 1.00 85.00 190 ALA A CA 1
ATOM 1358 C C . ALA A 1 190 ? 11.667 -8.005 -1.089 1.00 85.00 190 ALA A C 1
ATOM 1360 O O . ALA A 1 190 ? 12.452 -7.193 -1.575 1.00 85.00 190 ALA A O 1
ATOM 1361 N N . GLY A 1 191 ? 10.607 -8.457 -1.766 1.00 93.06 191 GLY A N 1
ATOM 1362 C CA . GLY A 1 191 ? 10.249 -8.022 -3.124 1.00 93.06 191 GLY A CA 1
ATOM 1363 C C . GLY A 1 191 ? 9.280 -6.836 -3.154 1.00 93.06 191 GLY A C 1
ATOM 1364 O O . GLY A 1 191 ? 8.470 -6.675 -2.240 1.00 93.06 191 GLY A O 1
ATOM 1365 N N . ILE A 1 192 ? 9.343 -6.035 -4.220 1.00 97.06 192 ILE A N 1
ATOM 1366 C CA . ILE A 1 192 ? 8.388 -4.959 -4.536 1.00 97.06 192 ILE A CA 1
ATOM 1367 C C . ILE A 1 192 ? 7.658 -5.317 -5.831 1.00 97.06 192 ILE A C 1
ATOM 1369 O O . ILE A 1 192 ? 8.289 -5.613 -6.843 1.00 97.06 192 ILE A O 1
ATOM 1373 N N . THR A 1 193 ? 6.330 -5.270 -5.825 1.00 96.94 193 THR A N 1
ATOM 1374 C CA . THR A 1 193 ? 5.506 -5.400 -7.035 1.00 96.94 193 THR A CA 1
ATOM 1375 C C . THR A 1 193 ? 4.467 -4.288 -7.080 1.00 96.94 193 THR A C 1
ATOM 1377 O O . THR A 1 193 ? 3.745 -4.073 -6.112 1.00 96.94 193 THR A O 1
ATOM 1380 N N . ILE A 1 194 ? 4.397 -3.572 -8.198 1.00 96.88 194 ILE A N 1
ATOM 1381 C CA . ILE A 1 194 ? 3.402 -2.532 -8.464 1.00 96.88 194 ILE A CA 1
ATOM 1382 C C . ILE A 1 194 ? 2.796 -2.844 -9.826 1.00 96.88 194 ILE A C 1
ATOM 1384 O O . ILE A 1 194 ? 3.519 -2.881 -10.820 1.00 96.88 194 ILE A O 1
ATOM 1388 N N . SER A 1 195 ? 1.491 -3.096 -9.874 1.00 93.75 195 SER A N 1
ATOM 1389 C CA . SER A 1 195 ? 0.796 -3.452 -11.107 1.00 93.75 195 SER A CA 1
ATOM 1390 C C . SER A 1 195 ? -0.573 -2.791 -11.186 1.00 93.75 195 SER A C 1
ATOM 1392 O O . SER A 1 195 ? -1.394 -2.964 -10.284 1.00 93.75 195 SER A O 1
ATOM 1394 N N . ALA A 1 196 ? -0.827 -2.078 -12.283 1.00 91.50 196 ALA A N 1
ATOM 1395 C CA . ALA A 1 196 ? -2.155 -1.597 -12.651 1.00 91.50 196 ALA A CA 1
ATOM 1396 C C . ALA A 1 196 ? -2.610 -2.260 -13.955 1.00 91.50 196 ALA A C 1
ATOM 1398 O O . ALA A 1 196 ? -1.866 -2.253 -14.935 1.00 91.50 196 ALA A O 1
ATOM 1399 N N . GLY A 1 197 ? -3.834 -2.783 -13.963 1.00 82.12 197 GLY A N 1
ATOM 1400 C CA . GLY A 1 197 ? -4.438 -3.491 -15.089 1.00 82.12 197 GLY A CA 1
ATOM 1401 C C . GLY A 1 197 ? -4.020 -4.962 -15.185 1.00 82.12 197 GLY A C 1
ATOM 1402 O O . GLY A 1 197 ? -2.933 -5.360 -14.753 1.00 82.12 197 GLY A O 1
ATOM 1403 N N . THR A 1 198 ? -4.918 -5.777 -15.736 1.00 69.56 198 THR A N 1
ATOM 1404 C CA . THR A 1 198 ? -4.691 -7.173 -16.127 1.00 69.56 198 THR A CA 1
ATOM 1405 C C . THR A 1 198 ? -4.505 -7.299 -17.638 1.00 69.56 198 THR A C 1
ATOM 1407 O O . THR A 1 198 ? -4.194 -6.322 -18.321 1.00 69.56 198 THR A O 1
ATOM 1410 N N . ILE A 1 199 ? -4.646 -8.531 -18.136 1.00 56.56 199 ILE A N 1
ATOM 1411 C CA . ILE A 1 199 ? -4.462 -8.906 -19.531 1.00 56.56 199 ILE A CA 1
ATOM 1412 C C . ILE A 1 199 ? -5.368 -8.078 -20.442 1.00 56.56 199 ILE A C 1
ATOM 1414 O O . ILE A 1 199 ? -4.904 -7.759 -21.521 1.00 56.56 199 ILE A O 1
ATOM 1418 N N . ASP A 1 200 ? -6.556 -7.651 -19.985 1.00 61.62 200 ASP A N 1
ATOM 1419 C CA . ASP A 1 200 ? -7.564 -6.988 -20.823 1.00 61.62 200 ASP A CA 1
ATOM 1420 C C . ASP A 1 200 ? -7.725 -5.456 -20.661 1.00 61.62 200 ASP A C 1
ATOM 1422 O O . ASP A 1 200 ? -8.621 -4.852 -21.251 1.00 61.62 200 ASP A O 1
ATOM 1426 N N . ASP A 1 201 ? -6.842 -4.796 -19.903 1.00 70.69 201 ASP A N 1
ATOM 1427 C CA . ASP A 1 201 ? -7.187 -3.527 -19.243 1.00 70.69 201 ASP A CA 1
ATOM 1428 C C . ASP A 1 201 ? -6.357 -2.298 -19.664 1.00 70.69 201 ASP A C 1
ATOM 1430 O O . ASP A 1 201 ? -5.226 -2.420 -20.129 1.00 70.69 201 ASP A O 1
ATOM 1434 N N . ASN A 1 202 ? -6.854 -1.084 -19.375 1.00 81.69 202 ASN A N 1
ATOM 1435 C CA . ASN A 1 202 ? -6.136 0.196 -19.500 1.00 81.69 202 ASN A CA 1
ATOM 1436 C C . ASN A 1 202 ? -5.507 0.626 -18.159 1.00 81.69 202 ASN A C 1
ATOM 1438 O O . ASN A 1 202 ? -5.936 1.585 -17.508 1.00 81.69 202 ASN A O 1
ATOM 1442 N N . GLY A 1 203 ? -4.479 -0.093 -17.729 1.00 90.88 203 GLY A N 1
ATOM 1443 C CA . GLY A 1 203 ? -3.713 0.178 -16.523 1.00 90.88 203 GLY A CA 1
ATOM 1444 C C . GLY A 1 203 ? -2.724 1.325 -16.702 1.00 90.88 203 GLY A C 1
ATOM 1445 O O . GLY A 1 203 ? -2.060 1.452 -17.733 1.00 90.88 203 GLY A O 1
ATOM 1446 N N . LYS A 1 204 ? -2.607 2.165 -15.676 1.00 94.12 204 LYS A N 1
ATOM 1447 C CA . LYS A 1 204 ? -1.690 3.302 -15.627 1.00 94.12 204 LYS A CA 1
ATOM 1448 C C . LYS A 1 204 ? -0.892 3.278 -14.334 1.00 94.12 204 LYS A C 1
ATOM 1450 O O . LYS A 1 204 ? -1.464 3.212 -13.248 1.00 94.12 204 LYS A O 1
ATOM 1455 N N . VAL A 1 205 ? 0.424 3.378 -14.447 1.00 96.62 205 VAL A N 1
ATOM 1456 C CA . VAL A 1 205 ? 1.327 3.613 -13.320 1.00 96.62 205 VAL A CA 1
ATOM 1457 C C . VAL A 1 205 ? 2.102 4.889 -13.601 1.00 96.62 205 VAL A C 1
ATOM 1459 O O . VAL A 1 205 ? 2.859 4.960 -14.564 1.00 96.62 205 VAL A O 1
ATOM 1462 N N . GLU A 1 206 ? 1.906 5.896 -12.760 1.00 97.94 206 GLU A N 1
ATOM 1463 C CA . GLU A 1 206 ? 2.584 7.186 -12.830 1.00 97.94 206 GLU A CA 1
ATOM 1464 C C . GLU A 1 206 ? 3.371 7.389 -11.533 1.00 97.94 206 GLU A C 1
ATOM 1466 O O . GLU A 1 206 ? 2.793 7.516 -10.454 1.00 97.94 206 GLU A O 1
ATOM 1471 N N . ALA A 1 207 ? 4.695 7.389 -11.626 1.00 97.81 207 ALA A N 1
ATOM 1472 C CA . ALA A 1 207 ? 5.593 7.540 -10.494 1.00 97.81 207 ALA A CA 1
ATOM 1473 C C . ALA A 1 207 ? 6.534 8.730 -10.709 1.00 97.81 207 ALA A C 1
ATOM 1475 O O . ALA A 1 207 ? 7.237 8.786 -11.716 1.00 97.81 207 ALA A O 1
ATOM 1476 N N . SER A 1 208 ? 6.568 9.658 -9.752 1.00 97.81 208 SER A N 1
ATOM 1477 C CA . SER A 1 208 ? 7.470 10.814 -9.753 1.00 97.81 208 SER A CA 1
ATOM 1478 C C . SER A 1 208 ? 8.182 10.938 -8.411 1.00 97.81 208 SER A C 1
ATOM 1480 O O . SER A 1 208 ? 7.551 10.835 -7.361 1.00 97.81 208 SER A O 1
ATOM 1482 N N . GLU A 1 209 ? 9.496 11.162 -8.420 1.00 97.69 209 GLU A N 1
ATOM 1483 C CA . GLU A 1 209 ? 10.284 11.365 -7.188 1.00 97.69 209 GLU A CA 1
ATOM 1484 C C . GLU A 1 209 ? 10.141 10.199 -6.181 1.00 97.69 209 GLU A C 1
ATOM 1486 O O . GLU A 1 209 ? 10.185 10.375 -4.963 1.00 97.69 209 GLU A O 1
ATOM 1491 N N . VAL A 1 210 ? 9.940 8.976 -6.681 1.00 98.06 210 VAL A N 1
ATOM 1492 C CA . VAL A 1 210 ? 9.781 7.776 -5.849 1.00 98.06 210 VAL A CA 1
ATOM 1493 C C . VAL A 1 210 ? 11.139 7.152 -5.555 1.00 98.06 210 VAL A C 1
ATOM 1495 O O . VAL A 1 210 ? 11.955 6.955 -6.454 1.00 98.06 210 VAL A O 1
ATOM 1498 N N . THR A 1 211 ? 11.364 6.783 -4.296 1.00 97.50 211 THR A N 1
ATOM 1499 C CA . THR A 1 211 ? 12.545 6.040 -3.852 1.00 97.50 211 THR A CA 1
ATOM 1500 C C . THR A 1 211 ? 12.197 4.579 -3.578 1.00 97.50 211 THR A C 1
ATOM 1502 O O . THR A 1 211 ? 11.495 4.281 -2.613 1.00 97.50 211 THR A O 1
ATOM 1505 N N . LEU A 1 212 ? 12.733 3.648 -4.368 1.00 96.06 212 LEU A N 1
ATOM 1506 C CA . LEU A 1 212 ? 12.754 2.218 -4.049 1.00 96.06 212 LEU A CA 1
ATOM 1507 C C . LEU A 1 212 ? 14.101 1.883 -3.420 1.00 96.06 212 LEU A C 1
ATOM 1509 O O . LEU A 1 212 ? 15.146 2.112 -4.029 1.00 96.06 212 LEU A O 1
ATOM 1513 N N . ARG A 1 213 ? 14.109 1.326 -2.210 1.00 92.12 213 ARG A N 1
ATOM 1514 C CA . ARG A 1 213 ? 15.362 1.041 -1.502 1.00 92.12 213 ARG A CA 1
ATOM 1515 C C . ARG A 1 213 ? 15.455 -0.405 -1.054 1.00 92.12 213 ARG A C 1
ATOM 1517 O O . ARG A 1 213 ? 14.536 -0.929 -0.437 1.00 92.12 213 ARG A O 1
ATOM 1524 N N . ARG A 1 214 ? 16.621 -1.003 -1.292 1.00 86.19 214 ARG A N 1
ATOM 1525 C CA . ARG A 1 214 ? 17.100 -2.262 -0.714 1.00 86.19 214 ARG A CA 1
ATOM 1526 C C . ARG A 1 214 ? 16.126 -3.432 -0.860 1.00 86.19 214 ARG A C 1
ATOM 1528 O O . ARG A 1 214 ? 16.126 -4.312 -0.016 1.00 86.19 214 ARG A O 1
ATOM 1535 N N . ALA A 1 215 ? 15.293 -3.464 -1.895 1.00 89.81 215 ALA A N 1
ATOM 1536 C CA . ALA A 1 215 ? 14.471 -4.638 -2.176 1.00 89.81 215 ALA A CA 1
ATOM 1537 C C . ALA A 1 215 ? 15.310 -5.714 -2.881 1.00 89.81 215 ALA A C 1
ATOM 1539 O O . ALA A 1 215 ? 16.244 -5.391 -3.612 1.00 89.81 215 ALA A O 1
ATOM 1540 N N . ARG A 1 216 ? 14.970 -6.991 -2.691 1.00 92.25 216 ARG A N 1
ATOM 1541 C CA . ARG A 1 216 ? 15.589 -8.123 -3.399 1.00 92.25 216 ARG A CA 1
ATOM 1542 C C . ARG A 1 216 ? 15.343 -8.042 -4.905 1.00 92.25 216 ARG A C 1
ATOM 1544 O O . ARG A 1 216 ? 16.226 -8.347 -5.695 1.00 92.25 216 ARG A O 1
ATOM 1551 N N . PHE A 1 217 ? 14.134 -7.656 -5.287 1.00 94.31 217 PHE A N 1
ATOM 1552 C CA . PHE A 1 217 ? 13.734 -7.388 -6.662 1.00 94.31 217 PHE A CA 1
ATOM 1553 C C . PHE A 1 217 ? 12.612 -6.352 -6.660 1.00 94.31 217 PHE A C 1
ATOM 1555 O O . PHE A 1 217 ? 11.928 -6.170 -5.646 1.00 94.31 217 PHE A O 1
ATOM 1562 N N . ALA A 1 218 ? 12.409 -5.698 -7.796 1.00 96.50 218 ALA A N 1
ATOM 1563 C CA . ALA A 1 218 ? 11.293 -4.793 -8.002 1.00 96.50 218 ALA A CA 1
ATOM 1564 C C . ALA A 1 218 ? 10.700 -4.972 -9.399 1.00 96.50 218 ALA A C 1
ATOM 1566 O O . ALA A 1 218 ? 11.413 -5.122 -10.391 1.00 96.50 218 ALA A O 1
ATOM 1567 N N . THR A 1 219 ? 9.377 -4.957 -9.477 1.00 95.88 219 THR A N 1
ATOM 1568 C CA . THR A 1 219 ? 8.658 -5.019 -10.745 1.00 95.88 219 THR A CA 1
ATOM 1569 C C . THR A 1 219 ? 7.540 -3.996 -10.742 1.00 95.88 219 THR A C 1
ATOM 1571 O O . THR A 1 219 ? 6.668 -4.026 -9.876 1.00 95.88 219 THR A O 1
ATOM 1574 N N . ILE A 1 220 ? 7.580 -3.093 -11.714 1.00 96.12 220 ILE A N 1
ATOM 1575 C CA . ILE A 1 220 ? 6.601 -2.037 -11.914 1.00 96.12 220 ILE A CA 1
ATOM 1576 C C . ILE A 1 220 ? 5.991 -2.277 -13.287 1.00 96.12 220 ILE A C 1
ATOM 1578 O O . ILE A 1 220 ? 6.725 -2.372 -14.269 1.00 96.12 220 ILE A O 1
ATOM 1582 N N . GLY A 1 221 ? 4.670 -2.409 -13.364 1.00 92.38 221 GLY A N 1
ATOM 1583 C CA . GLY A 1 221 ? 4.022 -2.695 -14.633 1.00 92.38 221 GLY A CA 1
ATOM 1584 C C . GLY A 1 221 ? 2.637 -2.098 -14.809 1.00 92.38 221 GLY A C 1
ATOM 1585 O O . GLY A 1 221 ? 1.901 -1.886 -13.846 1.00 92.38 221 GLY A O 1
ATOM 1586 N N . ALA A 1 222 ? 2.295 -1.857 -16.070 1.00 91.19 222 ALA A N 1
ATOM 1587 C CA . ALA A 1 222 ? 0.999 -1.357 -16.505 1.00 91.19 222 ALA A CA 1
ATOM 1588 C C . ALA A 1 222 ? 0.483 -2.226 -17.667 1.00 91.19 222 ALA A C 1
ATOM 1590 O O . ALA A 1 222 ? 1.093 -2.233 -18.733 1.00 91.19 222 ALA A O 1
ATOM 1591 N N . SER A 1 223 ? -0.603 -2.976 -17.437 1.00 83.38 223 SER A N 1
ATOM 1592 C CA . SER A 1 223 ? -1.332 -3.803 -18.422 1.00 83.38 223 SER A CA 1
ATOM 1593 C C . SER A 1 223 ? -0.493 -4.661 -19.371 1.00 83.38 223 SER A C 1
ATOM 1595 O O . SER A 1 223 ? -0.668 -4.596 -20.578 1.00 83.38 223 SER A O 1
ATOM 1597 N N . ARG A 1 224 ? 0.383 -5.524 -18.848 1.00 68.31 224 ARG A N 1
ATOM 1598 C CA . ARG A 1 224 ? 1.456 -6.226 -19.595 1.00 68.31 224 ARG A CA 1
ATOM 1599 C C . ARG A 1 224 ? 1.061 -7.071 -20.823 1.00 68.31 224 ARG A C 1
ATOM 1601 O O . ARG A 1 224 ? 1.963 -7.622 -21.453 1.00 68.31 224 ARG A O 1
ATOM 1608 N N . SER A 1 225 ? -0.215 -7.189 -21.173 1.00 66.56 225 SER A N 1
ATOM 1609 C CA . SER A 1 225 ? -0.695 -8.024 -22.282 1.00 66.56 225 SER A CA 1
ATOM 1610 C C . SER A 1 225 ? -1.458 -7.283 -23.376 1.00 66.56 225 SER A C 1
ATOM 1612 O O . SER A 1 225 ? -1.693 -7.900 -24.410 1.00 66.56 225 SER A O 1
ATOM 1614 N N . HIS A 1 226 ? -1.826 -6.010 -23.180 1.00 66.69 226 HIS A N 1
ATOM 1615 C CA . HIS A 1 226 ? -2.653 -5.252 -24.133 1.00 66.69 226 HIS A CA 1
ATOM 1616 C C . HIS A 1 226 ? -2.088 -3.884 -24.448 1.00 66.69 226 HIS A C 1
ATOM 1618 O O . HIS A 1 226 ? -1.683 -3.176 -23.539 1.00 66.69 226 HIS A O 1
ATOM 1624 N N . GLY A 1 227 ? -2.152 -3.479 -25.719 1.00 66.81 227 GLY A N 1
ATOM 1625 C CA . GLY A 1 227 ? -1.455 -2.332 -26.325 1.00 66.81 227 GLY A CA 1
ATOM 1626 C C . GLY A 1 227 ? -1.687 -0.917 -25.761 1.00 66.81 227 GLY A C 1
ATOM 1627 O O . GLY A 1 227 ? -1.312 0.052 -26.416 1.00 66.81 227 GLY A O 1
ATOM 1628 N N . SER A 1 228 ? -2.327 -0.748 -24.604 1.00 82.81 228 SER A N 1
ATOM 1629 C CA . SER A 1 228 ? -2.791 0.543 -24.071 1.00 82.81 228 SER A CA 1
ATOM 1630 C C . SER A 1 228 ? -2.307 0.877 -22.652 1.00 82.81 228 SER A C 1
ATOM 1632 O O . SER A 1 228 ? -2.665 1.929 -22.117 1.00 82.81 228 SER A O 1
ATOM 1634 N N . GLY A 1 229 ? -1.480 0.031 -22.031 1.00 88.88 229 GLY A N 1
ATOM 1635 C CA . GLY A 1 229 ? -0.918 0.293 -20.705 1.00 88.88 229 GLY A CA 1
ATOM 1636 C C . GLY A 1 229 ? 0.077 1.451 -20.708 1.00 88.88 229 GLY A C 1
ATOM 1637 O O . GLY A 1 229 ? 0.935 1.538 -21.590 1.00 88.88 229 GLY A O 1
ATOM 1638 N N . LEU A 1 230 ? -0.015 2.326 -19.702 1.00 92.75 230 LEU A N 1
ATOM 1639 C CA . LEU A 1 230 ? 0.862 3.488 -19.531 1.00 92.75 230 LEU A CA 1
ATOM 1640 C C . LEU A 1 230 ? 1.724 3.335 -18.274 1.00 92.75 230 LEU A C 1
ATOM 1642 O O . LEU A 1 230 ? 1.208 3.362 -17.160 1.00 92.75 230 LEU A O 1
ATOM 1646 N N . LEU A 1 231 ? 3.040 3.263 -18.443 1.00 95.06 231 LEU A N 1
ATOM 1647 C CA . LEU A 1 231 ? 4.010 3.346 -17.357 1.00 95.06 231 LEU A CA 1
ATOM 1648 C C . LEU A 1 231 ? 4.852 4.610 -17.529 1.00 95.06 231 LEU A C 1
ATOM 1650 O O . LEU A 1 231 ? 5.539 4.772 -18.536 1.00 95.06 231 LEU A O 1
ATOM 1654 N N . LYS A 1 232 ? 4.823 5.484 -16.523 1.00 96.88 232 LYS A N 1
ATOM 1655 C CA . LYS A 1 232 ? 5.716 6.637 -16.392 1.00 96.88 232 LYS A CA 1
ATOM 1656 C C . LYS A 1 232 ? 6.469 6.570 -15.075 1.00 96.88 232 LYS A C 1
ATOM 1658 O O . LYS A 1 232 ? 5.857 6.448 -14.016 1.00 96.88 232 LYS A O 1
ATOM 1663 N N . TRP A 1 233 ? 7.785 6.682 -15.152 1.00 97.12 233 TRP A N 1
ATOM 1664 C CA . TRP A 1 233 ? 8.680 6.768 -14.009 1.00 97.12 233 TRP A CA 1
ATOM 1665 C C . TRP A 1 233 ? 9.651 7.927 -14.215 1.00 97.12 233 TRP A C 1
ATOM 1667 O O . TRP A 1 233 ? 10.471 7.905 -15.131 1.00 97.12 233 TRP A O 1
ATOM 1677 N N . GLU A 1 234 ? 9.574 8.944 -13.367 1.00 96.88 234 GLU A N 1
ATOM 1678 C CA . GLU A 1 234 ? 10.341 10.176 -13.536 1.00 96.88 234 GLU A CA 1
ATOM 1679 C C . GLU A 1 234 ? 11.025 10.578 -12.233 1.00 96.88 234 GLU A C 1
ATOM 1681 O O . GLU A 1 234 ? 10.444 10.468 -11.151 1.00 96.88 234 GLU A O 1
ATOM 1686 N N . LYS A 1 235 ? 12.267 11.070 -12.322 1.00 96.94 235 LYS A N 1
ATOM 1687 C CA . LYS A 1 235 ? 13.008 11.619 -11.170 1.00 96.94 235 LYS A CA 1
ATOM 1688 C C . LYS A 1 235 ? 13.119 10.655 -9.982 1.00 96.94 235 LYS A C 1
ATOM 1690 O O . LYS A 1 235 ? 13.258 11.078 -8.836 1.00 96.94 235 LYS A O 1
ATOM 1695 N N . GLY A 1 236 ? 13.004 9.352 -10.228 1.00 96.12 236 GLY A N 1
ATOM 1696 C CA . GLY A 1 236 ? 12.997 8.345 -9.179 1.00 96.12 236 GLY A CA 1
ATOM 1697 C C . GLY A 1 236 ? 14.404 7.899 -8.800 1.00 96.12 236 GLY A C 1
ATOM 1698 O O . GLY A 1 236 ? 15.351 7.995 -9.582 1.00 96.12 236 GLY A O 1
ATOM 1699 N N . THR A 1 237 ? 14.531 7.353 -7.596 1.00 96.44 237 THR A N 1
ATOM 1700 C CA . THR A 1 237 ? 15.737 6.656 -7.143 1.00 96.44 237 THR A CA 1
ATOM 1701 C C . THR A 1 237 ? 15.402 5.192 -6.901 1.00 96.44 237 THR A C 1
ATOM 1703 O O . THR A 1 237 ? 14.478 4.886 -6.156 1.00 96.44 237 THR A O 1
ATOM 1706 N N . ALA A 1 238 ? 16.144 4.263 -7.490 1.00 94.69 238 ALA A N 1
ATOM 1707 C CA . ALA A 1 238 ? 15.965 2.839 -7.235 1.00 94.69 238 ALA A CA 1
ATOM 1708 C C . ALA A 1 238 ? 17.304 2.189 -6.886 1.00 94.69 238 ALA A C 1
ATOM 1710 O O . ALA A 1 238 ? 18.227 2.173 -7.688 1.00 94.69 238 ALA A O 1
ATOM 1711 N N . SER A 1 239 ? 17.405 1.628 -5.685 1.00 93.31 239 SER A N 1
ATOM 1712 C CA . SER A 1 239 ? 18.535 0.808 -5.248 1.00 93.31 239 SER A CA 1
ATOM 1713 C C . SER A 1 239 ? 18.008 -0.582 -4.922 1.00 93.31 239 SER A C 1
ATOM 1715 O O . SER A 1 239 ? 17.398 -0.785 -3.872 1.00 93.31 239 SER A O 1
ATOM 1717 N N . ILE A 1 240 ? 18.182 -1.527 -5.842 1.00 93.25 240 ILE A N 1
ATOM 1718 C CA . ILE A 1 240 ? 17.617 -2.881 -5.767 1.00 93.25 240 ILE A CA 1
ATOM 1719 C C . ILE A 1 240 ? 18.774 -3.879 -5.712 1.00 93.25 240 ILE A C 1
ATOM 1721 O O . ILE A 1 240 ? 19.754 -3.715 -6.419 1.00 93.25 240 ILE A O 1
ATOM 1725 N N . ALA A 1 241 ? 18.694 -4.906 -4.868 1.00 91.88 241 ALA A N 1
ATOM 1726 C CA . ALA A 1 241 ? 19.761 -5.900 -4.696 1.00 91.88 241 ALA A CA 1
ATOM 1727 C C . ALA A 1 241 ? 19.760 -7.009 -5.765 1.00 91.88 2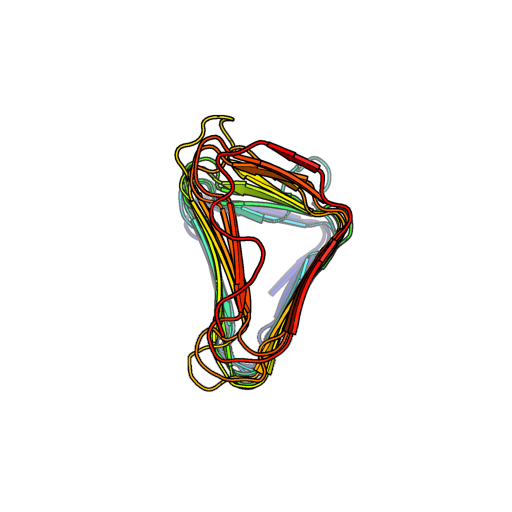41 ALA A C 1
ATOM 1729 O O . ALA A 1 241 ? 20.646 -7.855 -5.782 1.00 91.88 241 ALA A O 1
ATOM 1730 N N . GLY A 1 242 ? 18.761 -7.018 -6.640 1.00 91.69 242 GLY A N 1
ATOM 1731 C CA . GLY A 1 242 ? 18.583 -7.975 -7.725 1.00 91.69 242 GLY A CA 1
ATOM 1732 C C . GLY A 1 242 ? 17.767 -7.339 -8.845 1.00 91.69 242 GLY A C 1
ATOM 1733 O O . GLY A 1 242 ? 17.864 -6.137 -9.076 1.00 91.69 242 GLY A O 1
ATOM 1734 N N . ASN A 1 243 ? 16.953 -8.117 -9.549 1.00 93.12 243 ASN A N 1
ATOM 1735 C CA . ASN A 1 243 ? 16.339 -7.642 -10.789 1.00 93.12 243 ASN A CA 1
ATOM 1736 C C . ASN A 1 243 ? 15.340 -6.494 -10.569 1.00 93.12 243 ASN A C 1
ATOM 1738 O O . ASN A 1 243 ? 14.510 -6.534 -9.657 1.00 93.12 243 ASN A O 1
ATOM 1742 N N . LEU A 1 244 ? 15.407 -5.500 -11.451 1.00 94.94 244 LEU A N 1
ATOM 1743 C CA . LEU A 1 244 ? 14.465 -4.393 -11.551 1.00 94.94 244 LEU A CA 1
ATOM 1744 C C . LEU A 1 244 ? 13.861 -4.370 -12.956 1.00 94.94 244 LEU A C 1
ATOM 1746 O O . LEU A 1 244 ? 14.596 -4.334 -13.943 1.00 94.94 244 LEU A O 1
ATOM 1750 N N . SER A 1 245 ? 12.531 -4.366 -13.035 1.00 94.38 245 SER A N 1
ATOM 1751 C CA . SER A 1 245 ? 11.806 -4.310 -14.305 1.00 94.38 245 SER A CA 1
ATOM 1752 C C . SER A 1 245 ? 10.734 -3.221 -14.310 1.00 94.38 245 SER A C 1
ATOM 1754 O O . SER A 1 245 ? 9.954 -3.116 -13.358 1.00 94.38 245 SER A O 1
ATOM 1756 N N . PHE A 1 246 ? 10.693 -2.457 -15.400 1.00 94.25 246 PHE A N 1
ATOM 1757 C CA . PHE A 1 246 ? 9.624 -1.533 -15.774 1.00 94.25 246 PHE A CA 1
ATOM 1758 C C . PHE A 1 246 ? 8.982 -2.039 -17.069 1.00 94.25 246 PHE A C 1
ATOM 1760 O O . PHE A 1 246 ? 9.640 -2.073 -18.111 1.00 94.25 246 PHE A O 1
ATOM 1767 N N . GLU A 1 247 ? 7.718 -2.454 -16.993 1.00 91.25 247 GLU A N 1
ATOM 1768 C CA . GLU A 1 247 ? 7.008 -3.128 -18.087 1.00 91.25 247 GLU A CA 1
ATOM 1769 C C . GLU A 1 247 ? 5.629 -2.505 -18.326 1.00 91.25 247 GLU A C 1
ATOM 1771 O O . GLU A 1 247 ? 4.669 -2.776 -17.601 1.00 91.25 247 GLU A O 1
ATOM 1776 N N . GLY A 1 248 ? 5.521 -1.677 -19.360 1.00 88.56 248 GLY A N 1
ATOM 1777 C CA . GLY A 1 248 ? 4.238 -1.285 -19.942 1.00 88.56 248 GLY A CA 1
ATOM 1778 C C . GLY A 1 248 ? 3.939 -2.085 -21.208 1.00 88.56 248 GLY A C 1
ATOM 1779 O O . GLY A 1 248 ? 4.746 -2.899 -21.651 1.00 88.56 248 GLY A O 1
ATOM 1780 N N . SER A 1 249 ? 2.780 -1.832 -21.797 1.00 86.69 249 SER A N 1
ATOM 1781 C CA . SER A 1 249 ? 2.273 -2.561 -22.964 1.00 86.69 249 SER A CA 1
ATOM 1782 C C . SER A 1 249 ? 1.840 -1.665 -24.131 1.00 86.69 249 SER A C 1
ATOM 1784 O O . SER A 1 249 ? 1.673 -2.168 -25.239 1.00 86.69 249 SER A O 1
ATOM 1786 N N . GLY A 1 250 ? 1.675 -0.354 -23.893 1.00 86.94 250 GLY A N 1
ATOM 1787 C CA . GLY A 1 250 ? 1.444 0.674 -24.917 1.00 86.94 250 GLY A CA 1
ATOM 1788 C C . GLY A 1 250 ? 2.458 1.822 -24.858 1.00 86.94 250 GLY A C 1
ATOM 1789 O O . GLY A 1 250 ? 3.029 2.215 -25.877 1.00 86.94 250 GLY A O 1
ATOM 1790 N N . PHE A 1 251 ? 2.743 2.333 -23.659 1.00 90.38 251 PHE A N 1
ATOM 1791 C CA . PHE A 1 251 ? 3.735 3.381 -23.425 1.00 90.38 251 PHE A CA 1
ATOM 1792 C C . PHE A 1 251 ? 4.543 3.079 -22.163 1.00 90.38 251 PHE A C 1
ATOM 1794 O O . PHE A 1 251 ? 3.972 2.905 -21.089 1.00 90.38 251 PHE A O 1
ATOM 1801 N N . THR A 1 252 ? 5.870 3.057 -22.282 1.00 93.50 252 THR A N 1
ATOM 1802 C CA . THR A 1 252 ? 6.791 2.951 -21.139 1.00 93.50 252 THR A CA 1
ATOM 1803 C C . THR A 1 252 ? 7.819 4.070 -21.212 1.00 93.50 252 THR A C 1
ATOM 1805 O O . THR A 1 252 ? 8.590 4.137 -22.165 1.00 93.50 252 THR A O 1
ATOM 1808 N N . GLU A 1 253 ? 7.861 4.938 -20.208 1.00 94.50 253 GLU A N 1
ATOM 1809 C CA . GLU A 1 253 ? 8.885 5.975 -20.076 1.00 94.50 253 GLU A CA 1
ATOM 1810 C C . GLU A 1 253 ? 9.527 5.911 -18.696 1.00 94.50 253 GLU A C 1
ATOM 1812 O O . GLU A 1 253 ? 8.843 5.959 -17.673 1.00 94.50 253 GLU A O 1
ATOM 1817 N N . VAL A 1 254 ? 10.854 5.829 -18.683 1.00 95.31 254 VAL A N 1
ATOM 1818 C CA . VAL A 1 254 ? 11.683 5.964 -17.487 1.00 95.31 254 VAL A CA 1
ATOM 1819 C C . VAL A 1 254 ? 12.689 7.073 -17.758 1.00 95.31 254 VAL A C 1
ATOM 1821 O O . VAL A 1 254 ? 13.525 6.931 -18.653 1.00 95.31 254 VAL A O 1
ATOM 1824 N N . LYS A 1 255 ? 12.624 8.183 -17.020 1.00 94.94 255 LYS A N 1
ATOM 1825 C CA . LYS A 1 255 ? 13.530 9.314 -17.247 1.00 94.94 255 LYS A CA 1
ATOM 1826 C C . LYS A 1 255 ? 14.024 10.001 -15.988 1.00 94.94 255 LYS A C 1
ATOM 1828 O O . LYS A 1 255 ? 13.429 9.878 -14.913 1.00 94.94 255 LYS A O 1
ATOM 1833 N N . ASP A 1 256 ? 15.125 10.729 -16.145 1.00 95.12 256 ASP A N 1
ATOM 1834 C CA . ASP A 1 256 ? 15.750 11.562 -15.112 1.00 95.12 256 ASP A CA 1
ATOM 1835 C C . ASP A 1 256 ? 15.987 10.812 -13.788 1.00 95.12 256 ASP A C 1
ATOM 1837 O O . ASP A 1 256 ? 15.915 11.394 -12.708 1.00 95.12 256 ASP A O 1
ATOM 1841 N N . SER A 1 257 ? 16.206 9.495 -13.850 1.00 95.44 257 SER A N 1
ATOM 1842 C CA . SER A 1 257 ? 16.228 8.624 -12.674 1.00 95.44 257 SER A CA 1
ATOM 1843 C C . SER A 1 257 ? 17.624 8.095 -12.360 1.00 95.44 257 SER A C 1
ATOM 1845 O O . SER A 1 257 ? 18.455 7.889 -13.245 1.00 95.44 257 SER A O 1
ATOM 1847 N N . SER A 1 258 ? 17.868 7.836 -11.076 1.00 95.31 258 SER A N 1
ATOM 1848 C CA . SER A 1 258 ? 19.090 7.199 -10.577 1.00 95.31 258 SER A CA 1
ATOM 1849 C C . SER A 1 258 ? 18.785 5.761 -10.176 1.00 95.31 258 SER A C 1
ATOM 1851 O O . SER A 1 258 ? 18.010 5.519 -9.247 1.00 95.31 258 SER A O 1
ATOM 1853 N N . ILE A 1 259 ? 19.345 4.793 -10.897 1.00 94.00 259 ILE A N 1
ATOM 1854 C CA . ILE A 1 259 ? 19.008 3.378 -10.742 1.00 94.00 259 ILE A CA 1
ATOM 1855 C C . ILE A 1 259 ? 20.283 2.553 -10.576 1.00 94.00 259 ILE A C 1
ATOM 1857 O O . ILE A 1 259 ? 21.130 2.486 -11.464 1.00 94.00 259 ILE A O 1
ATOM 1861 N N . THR A 1 260 ? 20.369 1.846 -9.455 1.00 92.44 260 THR A N 1
ATOM 1862 C CA . THR A 1 260 ? 21.469 0.943 -9.124 1.00 92.44 260 THR A CA 1
ATOM 1863 C C . THR A 1 260 ? 20.922 -0.446 -8.839 1.00 92.44 260 THR A C 1
ATOM 1865 O O . THR A 1 260 ? 20.061 -0.623 -7.972 1.00 92.44 260 THR A O 1
ATOM 1868 N N . SER A 1 261 ? 21.459 -1.442 -9.538 1.00 90.56 261 SER A N 1
ATOM 1869 C CA . SER A 1 261 ? 21.199 -2.850 -9.267 1.00 90.56 261 SER A CA 1
ATOM 1870 C C . SER A 1 261 ? 22.408 -3.712 -9.643 1.00 90.56 261 SER A C 1
ATOM 1872 O O . SER A 1 261 ? 22.952 -3.544 -10.726 1.00 90.56 261 SER A O 1
ATOM 1874 N N . PRO A 1 262 ? 22.842 -4.670 -8.804 1.00 88.19 262 PRO A N 1
ATOM 1875 C CA . PRO A 1 262 ? 23.837 -5.655 -9.220 1.00 88.19 262 PRO A CA 1
ATOM 1876 C C . PRO A 1 262 ? 23.234 -6.729 -10.146 1.00 88.19 262 PRO A C 1
ATOM 1878 O O . PRO A 1 262 ? 23.976 -7.486 -10.766 1.00 88.19 262 PRO A O 1
ATOM 1881 N N . GLY A 1 263 ? 21.900 -6.826 -10.210 1.00 88.69 263 GLY A N 1
ATOM 1882 C CA . GLY A 1 263 ? 21.170 -7.695 -11.126 1.00 88.69 263 GLY A CA 1
ATOM 1883 C C . GLY A 1 263 ? 20.801 -6.979 -12.422 1.00 88.69 263 GLY A C 1
ATOM 1884 O O . GLY A 1 263 ? 21.393 -5.974 -12.805 1.00 88.69 263 GLY A O 1
ATOM 1885 N N . THR A 1 264 ? 19.790 -7.499 -13.110 1.00 90.31 264 THR A N 1
ATOM 1886 C CA . THR A 1 264 ? 19.341 -6.930 -14.381 1.00 90.31 264 THR A CA 1
ATOM 1887 C C . THR A 1 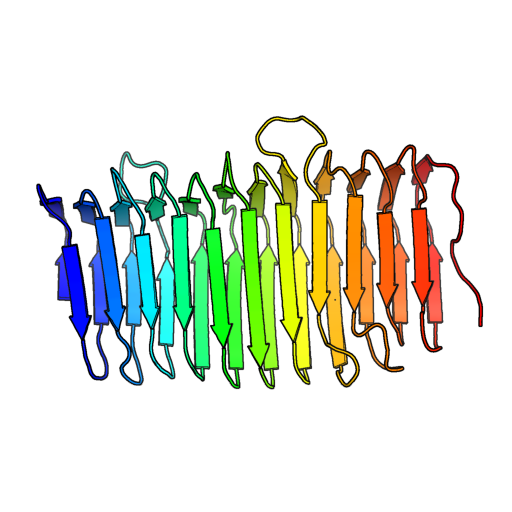264 ? 18.458 -5.701 -14.176 1.00 90.31 264 THR A C 1
ATOM 1889 O O . THR A 1 264 ? 17.507 -5.745 -13.394 1.00 90.31 264 THR A O 1
ATOM 1892 N N . ILE A 1 265 ? 18.715 -4.643 -14.953 1.00 92.19 265 ILE A N 1
ATOM 1893 C CA . ILE A 1 265 ? 17.754 -3.560 -15.203 1.00 92.19 265 ILE A CA 1
ATOM 1894 C C . ILE A 1 265 ? 17.084 -3.809 -16.557 1.00 92.19 265 ILE A C 1
ATOM 1896 O O . ILE A 1 265 ? 17.772 -3.955 -17.574 1.00 92.19 265 ILE A O 1
ATOM 1900 N N . ARG A 1 266 ? 15.748 -3.846 -16.556 1.00 92.06 266 ARG A N 1
ATOM 1901 C CA . ARG A 1 266 ? 14.913 -3.982 -17.751 1.00 92.06 266 ARG A CA 1
ATOM 1902 C C . ARG A 1 266 ? 13.913 -2.833 -17.837 1.00 92.06 266 ARG A C 1
ATOM 1904 O O . ARG A 1 266 ? 13.128 -2.621 -16.917 1.00 92.06 266 ARG A O 1
ATOM 1911 N N . ILE A 1 267 ? 13.927 -2.125 -18.960 1.00 91.75 267 ILE A N 1
ATOM 1912 C CA . ILE A 1 267 ? 12.901 -1.150 -19.340 1.00 91.75 267 ILE A CA 1
ATOM 1913 C C . ILE A 1 267 ? 12.364 -1.608 -20.691 1.00 91.75 267 ILE A C 1
ATOM 1915 O O . ILE A 1 267 ? 13.109 -1.642 -21.676 1.00 91.75 267 ILE A O 1
ATOM 1919 N N . ALA A 1 268 ? 11.106 -2.039 -20.719 1.00 89.44 268 ALA A N 1
ATOM 1920 C CA . ALA A 1 268 ? 10.537 -2.687 -21.888 1.00 89.44 268 ALA A CA 1
ATOM 1921 C C . ALA A 1 268 ? 9.058 -2.360 -22.070 1.00 89.44 268 ALA A C 1
ATOM 1923 O O . ALA A 1 268 ? 8.330 -2.078 -21.119 1.00 89.44 268 ALA A O 1
ATOM 1924 N N . ASN A 1 269 ? 8.633 -2.475 -23.323 1.00 86.06 269 ASN A N 1
ATOM 1925 C CA . ASN A 1 269 ? 7.238 -2.527 -23.700 1.00 86.06 269 ASN A CA 1
ATOM 1926 C C . ASN A 1 269 ? 6.929 -3.951 -24.204 1.00 86.06 269 ASN A C 1
ATOM 1928 O O . ASN A 1 269 ? 7.736 -4.508 -24.949 1.00 86.06 269 ASN A O 1
ATOM 1932 N N . THR A 1 270 ? 5.840 -4.574 -23.751 1.00 79.81 270 THR A N 1
ATOM 1933 C CA . THR A 1 270 ? 5.597 -6.019 -23.928 1.00 79.81 270 THR A CA 1
ATOM 1934 C C . THR A 1 270 ? 4.741 -6.387 -25.138 1.00 79.81 270 THR A C 1
ATOM 1936 O O . THR A 1 270 ? 4.859 -7.516 -25.609 1.00 79.81 270 THR A O 1
ATOM 1939 N N . THR A 1 271 ? 3.898 -5.481 -25.651 1.00 75.88 271 THR A N 1
ATOM 1940 C CA . THR A 1 271 ? 2.918 -5.790 -26.724 1.00 75.88 271 THR A CA 1
ATOM 1941 C C . THR A 1 271 ? 2.861 -4.791 -27.882 1.00 75.88 271 THR A C 1
ATOM 1943 O O . THR A 1 271 ? 2.072 -4.967 -28.806 1.00 75.88 271 THR A O 1
ATOM 1946 N N . GLY A 1 272 ? 3.716 -3.770 -27.869 1.00 69.44 272 GLY A N 1
ATOM 1947 C CA . GLY A 1 272 ? 3.882 -2.802 -28.953 1.00 69.44 272 GLY A CA 1
ATOM 1948 C C . GLY A 1 272 ? 3.805 -1.373 -28.429 1.00 69.44 272 GLY A C 1
ATOM 1949 O O . GLY A 1 272 ? 3.432 -1.138 -27.287 1.00 69.44 272 GLY A O 1
ATOM 1950 N N . GLY A 1 273 ? 4.165 -0.390 -29.248 1.00 79.00 273 GLY A N 1
ATOM 1951 C CA . GLY A 1 273 ? 4.116 1.027 -28.868 1.00 79.00 273 GLY A CA 1
ATOM 1952 C C . GLY A 1 273 ? 5.475 1.597 -28.464 1.00 79.00 273 GLY A C 1
ATOM 1953 O O . GLY A 1 273 ? 6.520 1.061 -28.827 1.00 79.00 273 GLY A O 1
ATOM 1954 N N . SER A 1 274 ? 5.484 2.733 -27.765 1.00 85.81 274 SER A N 1
ATOM 1955 C CA . SER A 1 274 ? 6.718 3.492 -27.534 1.00 85.81 274 SER A CA 1
ATOM 1956 C C . SER A 1 274 ? 7.366 3.166 -26.192 1.00 85.81 274 SER A C 1
ATOM 1958 O O . SER A 1 274 ? 6.693 2.992 -25.174 1.00 85.81 274 SER A O 1
ATOM 1960 N N . CYS A 1 275 ? 8.692 3.118 -26.197 1.00 89.00 275 CYS A N 1
ATOM 1961 C CA . CYS A 1 275 ? 9.528 2.869 -25.032 1.00 89.00 275 CYS A CA 1
ATOM 1962 C C . CYS A 1 275 ? 10.648 3.915 -25.014 1.00 89.00 275 CYS A C 1
ATOM 1964 O O . CYS A 1 275 ? 11.309 4.111 -26.034 1.00 89.00 275 CYS A O 1
ATOM 1966 N N . SER A 1 276 ? 10.835 4.606 -23.889 1.00 87.06 276 SER A N 1
ATOM 1967 C CA . SER A 1 276 ? 11.858 5.642 -23.719 1.00 87.06 276 SER A CA 1
ATOM 1968 C C . SER A 1 276 ? 12.592 5.472 -22.390 1.00 87.06 276 SER A C 1
ATOM 1970 O O . SER A 1 276 ? 11.974 5.292 -21.340 1.00 87.06 276 SER A O 1
ATOM 1972 N N . GLY A 1 277 ? 13.921 5.543 -22.449 1.00 83.31 277 GLY A N 1
ATOM 1973 C CA . GLY A 1 277 ? 14.829 5.485 -21.306 1.00 83.31 277 GLY A CA 1
ATOM 1974 C C . GLY A 1 277 ? 15.832 6.635 -21.363 1.00 83.31 277 GLY A C 1
ATOM 1975 O O . GLY A 1 277 ? 16.995 6.404 -21.678 1.00 83.31 277 GLY A O 1
ATOM 1976 N N . ALA A 1 278 ? 15.395 7.872 -21.119 1.00 84.00 278 ALA A N 1
ATOM 1977 C CA . ALA A 1 278 ? 16.213 9.071 -21.334 1.00 84.00 278 ALA A CA 1
ATOM 1978 C C . ALA A 1 278 ? 16.805 9.635 -20.031 1.00 84.00 278 ALA A C 1
ATOM 1980 O O . ALA A 1 278 ? 16.159 9.617 -18.989 1.00 84.00 278 ALA A O 1
ATOM 1981 N N . SER A 1 279 ? 18.023 10.182 -20.095 1.00 87.69 279 SER A N 1
ATOM 1982 C CA . SER A 1 279 ? 18.642 10.939 -18.988 1.00 87.69 279 SER A CA 1
ATOM 1983 C C . SER A 1 279 ? 18.756 10.181 -17.652 1.00 87.69 279 SER A C 1
ATOM 1985 O O . SER A 1 279 ? 18.751 10.789 -16.584 1.00 87.69 279 SER A O 1
ATOM 1987 N N . ASN A 1 280 ? 18.863 8.850 -17.689 1.00 86.81 280 ASN A N 1
ATOM 1988 C CA . ASN A 1 280 ? 19.020 8.033 -16.486 1.00 86.81 280 ASN A CA 1
ATOM 1989 C C . ASN A 1 280 ? 20.500 7.801 -16.151 1.00 86.81 280 ASN A C 1
ATOM 1991 O O . ASN A 1 280 ? 21.315 7.567 -17.042 1.00 86.81 280 ASN A O 1
ATOM 1995 N N . SER A 1 281 ? 20.827 7.778 -14.859 1.00 89.81 281 SER A N 1
ATOM 1996 C CA . SER A 1 281 ? 22.100 7.257 -14.351 1.00 89.81 281 SER A CA 1
ATOM 1997 C C . SER A 1 281 ? 21.896 5.806 -13.928 1.00 89.81 281 SER A C 1
ATOM 1999 O O . SER A 1 281 ? 21.136 5.538 -12.996 1.00 89.81 281 SER A O 1
ATOM 2001 N N . LEU A 1 282 ? 22.525 4.868 -14.638 1.00 87.81 282 LEU A N 1
ATOM 2002 C CA . LEU A 1 282 ? 22.331 3.432 -14.442 1.00 87.81 282 LEU A CA 1
ATOM 2003 C C . LEU A 1 282 ? 23.638 2.764 -14.012 1.00 87.81 282 LEU A C 1
ATOM 2005 O O . LEU A 1 282 ? 24.665 2.923 -14.668 1.00 87.81 282 LEU A O 1
ATOM 2009 N N . SER A 1 283 ? 23.585 1.971 -12.945 1.00 86.81 283 SER A N 1
ATOM 2010 C CA . SER A 1 283 ? 24.703 1.149 -12.474 1.00 86.81 283 SER A CA 1
ATOM 2011 C C . SER A 1 283 ? 24.246 -0.301 -12.320 1.00 86.81 283 SER A C 1
ATOM 2013 O O . SER A 1 283 ? 23.627 -0.649 -11.313 1.00 86.81 283 SER A O 1
ATOM 2015 N N . ALA A 1 284 ? 24.474 -1.107 -13.364 1.00 79.25 284 ALA A N 1
ATOM 2016 C CA . ALA A 1 284 ? 24.133 -2.531 -13.452 1.00 79.25 284 ALA A CA 1
ATOM 2017 C C . ALA A 1 284 ? 24.729 -3.179 -14.717 1.00 79.25 284 ALA A C 1
ATOM 2019 O O . ALA A 1 284 ? 25.033 -2.458 -15.673 1.00 79.25 284 ALA A O 1
ATOM 2020 N N . PRO A 1 285 ? 24.780 -4.524 -14.812 1.00 74.06 285 PRO A N 1
ATOM 2021 C CA . PRO A 1 285 ? 24.688 -5.206 -16.100 1.00 74.06 285 PRO A CA 1
ATOM 2022 C C . PRO A 1 285 ? 23.298 -4.928 -16.701 1.00 74.06 285 PRO A C 1
ATOM 2024 O O . PRO A 1 285 ? 22.321 -5.647 -16.478 1.00 74.06 285 PRO A O 1
ATOM 2027 N N . VAL A 1 286 ? 23.187 -3.807 -17.413 1.00 71.50 286 VAL A N 1
ATOM 2028 C CA . VAL A 1 286 ? 21.968 -3.407 -18.120 1.00 71.50 286 VAL A CA 1
ATOM 2029 C C . VAL A 1 286 ? 21.705 -4.417 -19.234 1.00 71.50 286 VAL A C 1
ATOM 2031 O O . VAL A 1 286 ? 22.531 -4.570 -20.130 1.00 71.50 286 VAL A O 1
ATOM 2034 N N . LEU A 1 287 ? 20.558 -5.100 -19.186 1.00 72.12 287 LEU A N 1
ATOM 2035 C CA . LEU A 1 287 ? 20.208 -6.104 -20.196 1.00 72.12 287 LEU A CA 1
ATOM 2036 C C . LEU A 1 287 ? 19.387 -5.503 -21.338 1.00 72.12 287 LEU A C 1
ATOM 2038 O O . LEU A 1 287 ? 19.525 -5.936 -22.477 1.00 72.12 287 LEU A O 1
ATOM 2042 N N . GLN A 1 288 ? 18.507 -4.540 -21.041 1.00 77.44 288 GLN A N 1
ATOM 2043 C CA . GLN A 1 288 ? 17.562 -4.025 -22.029 1.00 77.44 288 GLN A CA 1
ATOM 2044 C C . GLN A 1 288 ? 17.037 -2.634 -21.641 1.00 77.44 288 GLN A C 1
ATOM 2046 O O . GLN A 1 288 ? 16.342 -2.490 -20.633 1.00 77.44 288 GLN A O 1
ATOM 2051 N N . ILE A 1 289 ? 17.324 -1.626 -22.469 1.00 78.56 289 ILE A N 1
ATOM 2052 C CA . ILE A 1 289 ? 16.673 -0.304 -22.437 1.00 78.56 289 ILE A CA 1
ATOM 2053 C C . ILE A 1 289 ? 16.022 -0.105 -23.798 1.00 78.56 289 ILE A C 1
ATOM 2055 O O . ILE A 1 289 ? 16.535 0.645 -24.619 1.00 78.56 289 ILE A O 1
ATOM 2059 N N . CYS A 1 290 ? 14.918 -0.830 -24.015 1.00 78.94 290 CYS A N 1
ATOM 2060 C CA . CYS A 1 290 ? 14.196 -0.921 -25.289 1.00 78.94 290 CYS A CA 1
ATOM 2061 C C . CYS A 1 290 ? 15.081 -1.434 -26.477 1.00 78.94 290 CYS A C 1
ATOM 2063 O O . CYS A 1 290 ? 16.241 -1.049 -26.583 1.00 78.94 290 CYS A O 1
ATOM 2065 N N . PRO A 1 291 ? 14.620 -2.273 -27.434 1.00 54.03 291 PRO A N 1
ATOM 2066 C CA . PRO A 1 291 ? 13.348 -2.988 -27.613 1.00 54.03 291 PRO A CA 1
ATOM 2067 C C . PRO A 1 291 ? 13.574 -4.535 -27.451 1.00 54.03 291 PRO A C 1
ATOM 2069 O O . PRO A 1 291 ? 14.624 -4.902 -26.921 1.00 54.03 291 PRO A O 1
ATOM 2072 N N . PRO A 1 292 ? 12.625 -5.464 -27.724 1.00 49.22 292 PRO A N 1
ATOM 2073 C CA . PRO A 1 292 ? 12.119 -5.647 -29.080 1.00 49.22 292 PRO A CA 1
ATOM 2074 C C . PRO A 1 292 ? 10.595 -5.522 -29.184 1.00 49.22 292 PRO A C 1
ATOM 2076 O O . PRO A 1 292 ? 9.847 -6.216 -28.496 1.00 49.22 292 PRO A O 1
ATOM 2079 N N . PHE A 1 293 ? 10.188 -4.634 -30.085 1.00 50.16 293 PHE A N 1
ATOM 2080 C CA . PHE A 1 293 ? 9.511 -5.014 -31.322 1.00 50.16 293 PHE A CA 1
ATOM 2081 C C . PHE A 1 293 ? 10.507 -4.807 -32.459 1.00 50.16 293 PHE A C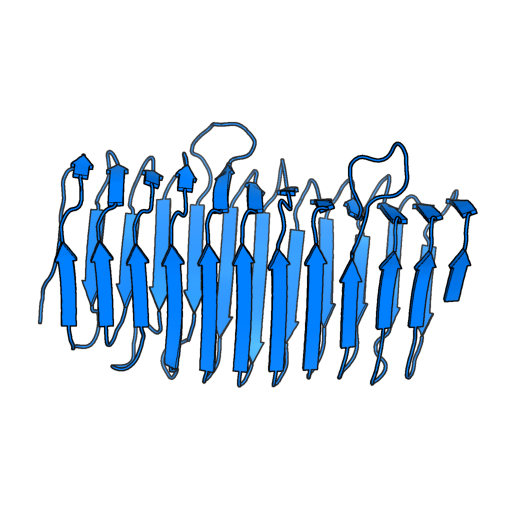 1
ATOM 2083 O O . PHE A 1 293 ? 11.385 -3.926 -32.280 1.00 50.16 293 PHE A O 1
#

Secondary structure (DSSP, 8-state):
-EEES-EEE-SS-EEEE-SSS-EEEEES-EEEESSEEEEE-STT-EEEEES-EEEESSS-EEEEE-TTEEEEE--PPTT-S-SEEESSEEEEEE-SEEEEEEES-EEEETTEEEEEEESSEEEEEEESS-EEEETTSEEEEEEESSEEEEEEES-EEEESSEEEEEEESSEEEEEEES-EEEESSS-S--EEEEEE--TTSEEEEEEES-EEEEESEEEEEE-TTSTT-EEEEES-EEEESS-EEEEESSEEEEES-EEE-SS-EEEEESSSSEEEEES-EEES-EEEES---

Foldseek 3Di:
DEDALEEEEDAAEDAAEDAALAEDEYHLYEYEYLEYHYAAQHANYEYYYHLYAYENDNAEHYAEHHHNYEEEHAHHRPPDQANYEYPAEYEHEYEAEYAYEYEQGEHEHQAEYEYHYEHAEEEYEYDHQYEYENQQHEYEYEAEHQAYEYAHENYEYEHAAEYYYYHEHAHYEYEAYLYEHEYPVLAARYEYEAEFYEQHYQGEYAYEQYEYPRHQEYEHEFNQHDQRGYAHAYCYEYDHAEYYEYEYANEWEHELYEYEYQYEYYFEHRHDHDFYYYHYHYHYPYDYRDYDD

Sequence (293 aa):
MLFDSAAVNFSGPVNIQSRARGAFKLLKSLVSAPVCTVDLRGAGSEILFAESTLRATAGPLAVALGDEAKFEIGKVFSGQTDALSATDKLTVAAGRKFVAGLLGVNVRGNAGIHFNLTGDEVSLKSLDGNTFSAAQGSIQINGSGSKSLLEIADTQLLFGQSFGITLSGNENTIKLNKSTIGPSSGTASAGITISAGTIDDNGKVEASEVTLRRARFATIGASRSHGSGLLKWEKGTASIAGNLSFEGSGFTEVKDSSITSPGTIRIANTTGGSCSGASNSLSAPVLQICPPF

pLDDT: mean 90.53, std 8.56, range [49.22, 98.38]

Radius of gyration: 19.6 Å; chains: 1; bounding box: 52×25×60 Å